Protein AF-A0AAJ7ELA3-F1 (afdb_monomer)

Nearest PDB structures (foldseek):
  8faz-assembly1_D  TM=7.808E-01  e=1.163E-23  Homo sapiens
  8ouz-assembly1_C  TM=7.941E-01  e=1.186E-22  Homo sapiens
  3ntu-assembly1_A  TM=7.005E-01  e=4.878E-18  Methanococcus voltae PS
  1pzn-assembly1_A  TM=6.510E-01  e=2.431E-18  Pyrococcus furiosus
  8ouz-assembly1_D  TM=7.602E-01  e=8.567E-13  Homo sapiens

Radius of gyration: 25.81 Å; Cα contacts (8 Å, |Δi|>4): 530; chains: 1; bounding box: 85×45×66 Å

Sequence (334 aa):
MEKLPNLDHVLITKSVQRTLTINNITTILEFLQQDAEKLSTLTKLNLSQVLDIKNDIFTNFSAPVVDGPSLFAMYKNKQRFISTEIDSLNNVLGGGIPVGYISEICGLAGCGKTQLCLQLAINCAKQTENTVLYIDTKGDFSAVRLQRMLNNLCFSHEEMARCLSKIKVVHIWTMEEIVDLFKKLKDKSLTIHNLVLIIIDSLPCLLMQHFGDDNKIGLNYLNVLVNHCRFVCKNFDVGIVCVNIQTRWVQQDLADYQEEDDHVRETYVEKQIRGSGKYWQHIPALVLQMEKIINTDDIETNKNSFPVKLSLIRTNKMNLGQQCVLNVGSVGVR

Organism: Papilio xuthus (NCBI:txid66420)

Mean predicted aligned error: 9.67 Å

Solvent-accessible surface area (backbone atoms only — not comparable to full-atom values): 18572 Å² total; per-residue (Å²): 131,66,51,43,91,76,54,94,42,95,84,62,41,75,68,43,52,50,52,34,45,76,70,73,37,52,33,50,65,50,55,68,72,47,56,57,68,59,49,15,67,70,58,73,43,54,59,67,57,45,50,49,52,49,49,56,47,48,72,75,70,49,82,76,93,66,58,69,70,61,49,49,53,54,49,63,73,68,64,47,56,46,53,44,87,34,69,65,59,18,59,60,53,71,53,21,52,50,39,39,34,44,29,34,43,31,25,47,86,89,44,44,65,68,50,49,51,53,38,40,45,50,51,41,18,66,41,94,67,35,17,27,40,38,37,29,38,75,76,74,80,50,72,68,48,53,50,46,24,42,52,70,69,70,51,50,73,66,57,44,52,56,29,51,71,25,52,44,75,45,82,41,82,45,57,66,54,52,36,48,53,39,45,30,47,62,74,57,76,45,81,65,78,53,47,39,39,37,37,35,48,31,55,41,65,38,46,58,80,39,62,89,52,89,80,48,57,44,59,51,50,49,52,54,36,52,54,33,49,52,48,40,12,58,77,57,58,18,19,34,41,36,32,40,42,37,42,81,41,79,43,80,47,81,65,81,90,64,99,82,61,102,65,86,69,83,46,73,49,78,44,80,40,63,59,68,43,76,76,49,72,73,63,46,49,31,31,38,39,36,43,59,61,83,57,86,74,56,79,80,48,92,62,71,50,47,49,23,40,38,34,32,80,40,51,88,59,91,66,63,70,39,69,42,76,34,41,42,34,77,52,38,62,83

Secondary structure (DSSP, 8-state):
--BGGG---TT--HHHHHHHHHTT--BHHHHHHS-HHHHHHHHT--HHHHHHHHHHHHHHHSPPP--HHHHHHHHHHH--EE--S-HHHHHHHTSSEETTSEEEEEESTTSSHHHHHHHHHHHHHTSSS-EEEEEESSS---HHHHHHHHHHTT--HHHHHHHHHTEEEEE--SHHHHHHHHHHHHTTSS--TTEEEEEEETHHHHHGGGTT-TT-HHHHHHHHHHHHHHHHHHHHT-EEEEEEEEEE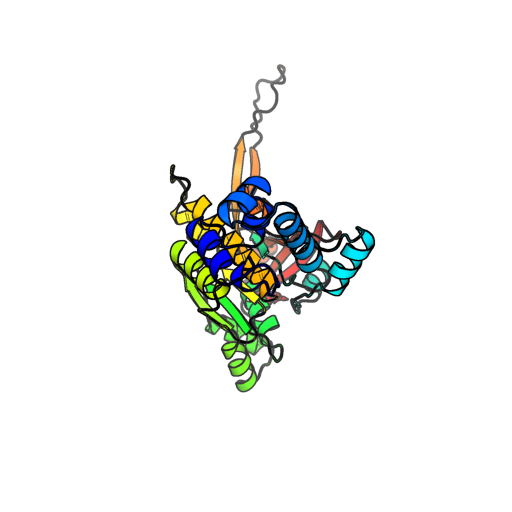EEEEE-----TT-S----EEEEEEEETTHHHHTTS-SEEEEEEE---GGGGSS--SEEEEEEEEEE-SSS-TT-EEEEEEETTEE-

pLDDT: mean 87.23, std 12.38, range [46.53, 98.75]

Structure (mmCIF, N/CA/C/O backbone):
data_AF-A0AAJ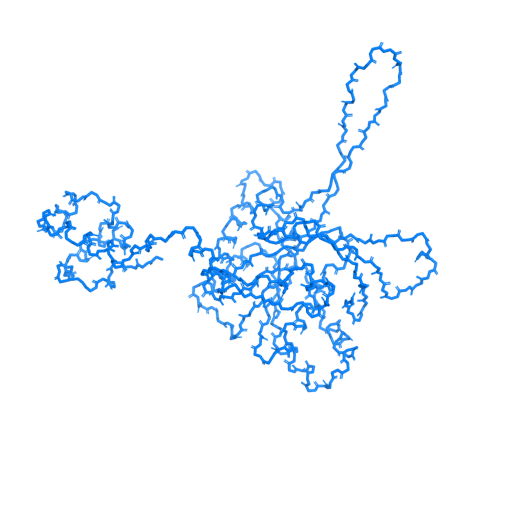7ELA3-F1
#
_entry.id   AF-A0AAJ7ELA3-F1
#
loop_
_atom_site.group_PDB
_atom_site.id
_atom_site.type_symbol
_atom_site.label_atom_id
_atom_site.label_alt_id
_atom_site.label_comp_id
_atom_site.label_asym_id
_atom_site.label_entity_id
_atom_site.label_seq_id
_atom_site.pdbx_PDB_ins_code
_atom_site.Cartn_x
_atom_site.Cartn_y
_atom_site.Cartn_z
_atom_site.occupancy
_atom_site.B_iso_or_equiv
_atom_site.auth_seq_id
_atom_site.auth_comp_id
_atom_site.auth_asym_id
_atom_site.auth_atom_id
_atom_site.pdbx_PDB_model_num
ATOM 1 N N . MET A 1 1 ? -16.114 4.142 16.081 1.00 56.97 1 MET A N 1
ATOM 2 C CA . MET A 1 1 ? -16.475 3.803 17.470 1.00 56.97 1 MET A CA 1
ATOM 3 C C . MET A 1 1 ? -17.937 3.425 17.467 1.00 56.97 1 MET A C 1
ATOM 5 O O . MET A 1 1 ? -18.688 4.040 16.714 1.00 56.97 1 MET A O 1
ATOM 9 N N . GLU A 1 2 ? -18.318 2.402 18.220 1.00 67.50 2 GLU A N 1
ATOM 10 C CA . GLU A 1 2 ? -19.723 2.015 18.325 1.00 67.50 2 GLU A CA 1
ATOM 11 C C . GLU A 1 2 ? -20.529 3.125 18.992 1.00 67.50 2 GLU A C 1
ATOM 13 O O . GLU A 1 2 ? -20.105 3.745 19.975 1.00 67.50 2 GLU A O 1
ATOM 18 N N . LYS A 1 3 ? -21.676 3.421 18.385 1.00 74.25 3 LYS A N 1
ATOM 19 C CA . LYS A 1 3 ? -22.592 4.426 18.899 1.00 74.25 3 LYS A CA 1
ATOM 20 C C . LYS A 1 3 ? -23.430 3.795 20.008 1.00 74.25 3 LYS A C 1
ATOM 22 O O . LYS A 1 3 ? -23.907 2.673 19.861 1.00 74.25 3 LYS A O 1
ATOM 27 N N . LEU A 1 4 ? -23.672 4.562 21.064 1.00 68.19 4 LEU A N 1
ATOM 28 C CA . LEU A 1 4 ? -24.525 4.183 22.189 1.00 68.19 4 LEU A CA 1
ATOM 29 C C . LEU A 1 4 ? -25.953 3.710 21.812 1.00 68.19 4 LEU A C 1
ATOM 31 O O . LEU A 1 4 ? -26.482 2.853 22.510 1.00 68.19 4 LEU A O 1
ATOM 35 N N . PRO A 1 5 ? -26.609 4.203 20.737 1.00 59.06 5 PRO A N 1
ATOM 36 C CA . PRO A 1 5 ? -27.957 3.770 20.366 1.00 59.06 5 PRO A CA 1
ATOM 37 C C . PRO A 1 5 ? -28.073 2.299 19.951 1.00 59.06 5 PRO A C 1
ATOM 39 O O . PRO A 1 5 ? -29.189 1.801 19.877 1.00 59.06 5 PRO A O 1
ATOM 42 N N . ASN A 1 6 ? -26.953 1.621 19.679 1.00 61.50 6 ASN A N 1
ATOM 43 C CA . ASN A 1 6 ? -26.934 0.198 19.330 1.00 61.50 6 ASN A CA 1
ATOM 44 C C . ASN A 1 6 ? -26.844 -0.720 20.564 1.00 61.50 6 ASN A C 1
ATOM 46 O O . ASN A 1 6 ? -26.704 -1.929 20.408 1.00 61.50 6 ASN A O 1
ATOM 50 N N . LEU A 1 7 ? -26.872 -0.160 21.778 1.00 67.00 7 LEU A N 1
ATOM 51 C CA . LEU A 1 7 ? -26.822 -0.924 23.020 1.00 67.00 7 LEU A CA 1
ATOM 52 C C . LEU A 1 7 ? -28.239 -1.379 23.403 1.00 67.00 7 LEU A C 1
ATOM 54 O O . LEU A 1 7 ? -29.026 -0.591 23.932 1.00 67.00 7 LEU A O 1
ATOM 58 N N . ASP A 1 8 ? -28.557 -2.646 23.141 1.00 66.19 8 ASP A N 1
ATOM 59 C CA . ASP A 1 8 ? -29.788 -3.291 23.609 1.00 66.19 8 ASP A CA 1
ATOM 60 C C . ASP A 1 8 ? -29.659 -3.619 25.102 1.00 66.19 8 ASP A C 1
ATOM 62 O O . ASP A 1 8 ? -29.322 -4.731 25.500 1.00 66.19 8 ASP A O 1
ATOM 66 N N . HIS A 1 9 ? -29.897 -2.617 25.948 1.00 73.44 9 HIS A N 1
ATOM 67 C CA . HIS A 1 9 ? -29.895 -2.768 27.401 1.00 73.44 9 HIS A CA 1
ATOM 68 C C . HIS A 1 9 ? -31.236 -2.318 27.978 1.00 73.44 9 HIS A C 1
ATOM 70 O O . HIS A 1 9 ? -31.703 -1.213 27.702 1.00 73.44 9 HIS A O 1
ATOM 76 N N . VAL A 1 10 ? -31.836 -3.152 28.833 1.00 76.69 10 VAL A N 1
ATOM 77 C CA . VAL A 1 10 ? -33.205 -2.988 29.367 1.00 76.69 10 VAL A CA 1
ATOM 78 C C . VAL A 1 10 ? -33.431 -1.611 30.009 1.00 76.69 10 VAL A C 1
ATOM 80 O O . VAL A 1 10 ? -34.508 -1.029 29.897 1.00 76.69 10 VAL A O 1
ATOM 83 N N . LEU A 1 11 ? -32.397 -1.064 30.653 1.00 79.62 11 LEU A N 1
ATOM 84 C CA . LEU A 1 11 ? -32.443 0.235 31.337 1.00 79.62 11 LEU A CA 1
ATOM 85 C C . LEU A 1 11 ? -32.164 1.450 30.424 1.00 79.62 11 LEU A C 1
ATOM 87 O O . LEU A 1 11 ? -32.501 2.577 30.791 1.00 79.62 11 LEU A O 1
ATOM 91 N N . ILE A 1 12 ? -31.589 1.255 29.230 1.00 81.06 12 ILE A N 1
ATOM 92 C CA . ILE A 1 12 ? -31.324 2.336 28.265 1.00 81.06 12 ILE A CA 1
ATOM 93 C C . ILE A 1 12 ? -32.558 2.506 27.373 1.00 81.06 12 ILE A C 1
ATOM 95 O O . ILE A 1 12 ? -32.637 2.051 26.235 1.00 81.06 12 ILE A O 1
ATOM 99 N N . THR A 1 13 ? -33.567 3.184 27.909 1.00 84.62 13 THR A N 1
ATOM 100 C CA . THR A 1 13 ? -34.782 3.510 27.152 1.00 84.62 13 THR A CA 1
ATOM 101 C C . THR A 1 13 ? -34.533 4.633 26.134 1.00 84.62 13 THR A C 1
ATOM 103 O O . THR A 1 13 ? -33.587 5.417 26.247 1.00 84.62 13 THR A O 1
ATOM 106 N N . LYS A 1 14 ? -35.427 4.783 25.143 1.00 83.94 14 LYS A N 1
ATOM 107 C CA . LYS A 1 14 ? -35.337 5.856 24.128 1.00 83.94 14 LYS A CA 1
ATOM 108 C C . LYS A 1 14 ? -35.293 7.269 24.731 1.00 83.94 14 LYS A C 1
ATOM 110 O O . LYS A 1 14 ? -34.733 8.173 24.115 1.00 83.94 14 LYS A O 1
ATOM 115 N N . SER A 1 15 ? -35.882 7.486 25.911 1.00 84.12 15 SER A N 1
ATOM 116 C CA . SER A 1 15 ? -35.801 8.770 26.621 1.00 84.12 15 SER A CA 1
ATOM 117 C C . SER A 1 15 ? -34.396 9.018 27.170 1.00 84.12 15 SER A C 1
ATOM 119 O O . SER A 1 15 ? -33.842 10.089 26.939 1.00 84.12 15 SER A O 1
ATOM 121 N N . VAL A 1 16 ? -33.786 8.012 27.802 1.00 85.75 16 VAL A N 1
ATOM 122 C CA . VAL A 1 16 ? -32.405 8.065 28.307 1.00 85.75 16 VAL A CA 1
ATOM 123 C C . VAL A 1 16 ? -31.418 8.314 27.166 1.00 85.75 16 VAL A C 1
ATOM 125 O O . VAL A 1 16 ? -30.575 9.203 27.272 1.00 85.75 16 VAL A O 1
ATOM 128 N N . GLN A 1 17 ? -31.569 7.619 26.033 1.00 86.31 17 GLN A N 1
ATOM 129 C CA . GLN A 1 17 ? -30.722 7.835 24.850 1.00 86.31 17 GLN A CA 1
ATOM 130 C C . GLN A 1 17 ? -30.799 9.274 24.324 1.00 86.31 17 GLN A C 1
ATOM 132 O O . GLN A 1 17 ? -29.772 9.866 23.986 1.00 86.31 17 GLN A O 1
ATOM 137 N N . ARG A 1 18 ? -32.000 9.869 24.275 1.00 85.50 18 ARG A N 1
ATOM 138 C CA . ARG A 1 18 ? -32.174 11.273 23.869 1.00 85.50 18 ARG A CA 1
ATOM 139 C C . ARG A 1 18 ? -31.479 12.225 24.835 1.00 85.50 18 ARG A C 1
ATOM 141 O O . ARG A 1 18 ? -30.765 13.113 24.380 1.00 85.50 18 ARG A O 1
ATOM 148 N N . THR A 1 19 ? -31.638 12.017 26.141 1.00 87.69 19 THR A N 1
ATOM 149 C CA . THR A 1 19 ? -30.982 12.846 27.160 1.00 87.69 19 THR A CA 1
ATOM 150 C C . THR A 1 19 ? -29.462 12.775 27.052 1.00 87.69 19 THR A C 1
ATOM 152 O O . THR A 1 19 ? -28.799 13.809 27.091 1.00 87.69 19 THR A O 1
ATOM 155 N N . LEU A 1 20 ? -28.902 11.581 26.853 1.00 87.69 20 LEU A N 1
ATOM 156 C CA . LEU A 1 20 ? -27.463 11.394 26.649 1.00 87.69 20 LEU A CA 1
ATOM 157 C C . LEU A 1 20 ? -26.980 12.085 25.366 1.00 87.69 20 LEU A C 1
ATOM 159 O O . LEU A 1 20 ? -25.990 12.810 25.402 1.00 87.69 20 LEU A O 1
ATOM 163 N N . THR A 1 21 ? -27.735 11.965 24.271 1.00 87.56 21 THR A N 1
ATOM 164 C CA . THR A 1 21 ? -27.407 12.613 22.989 1.00 87.56 21 THR A CA 1
ATOM 165 C C . THR A 1 21 ? -27.391 14.140 23.104 1.00 87.56 21 THR A C 1
ATOM 167 O O . THR A 1 21 ? -26.466 14.775 22.608 1.00 87.56 21 THR A O 1
ATOM 170 N N . ILE A 1 22 ? -28.368 14.736 23.801 1.00 89.12 22 ILE A N 1
ATOM 171 C CA . ILE A 1 22 ? -28.423 16.190 24.057 1.00 89.12 22 ILE A CA 1
ATOM 172 C C . ILE A 1 22 ? -27.201 16.664 24.857 1.00 89.12 22 ILE A C 1
ATOM 174 O O . ILE A 1 22 ? -26.728 17.779 24.664 1.00 89.12 22 ILE A O 1
ATOM 178 N N . ASN A 1 23 ? -26.665 15.807 25.726 1.00 87.12 23 ASN A N 1
ATOM 179 C CA . ASN A 1 23 ? -25.480 16.091 26.534 1.00 87.12 23 ASN A CA 1
ATOM 180 C C . ASN A 1 23 ? -24.165 15.663 25.854 1.00 87.12 23 ASN A C 1
ATOM 182 O O . ASN A 1 23 ? -23.144 15.549 26.529 1.00 87.12 23 ASN A O 1
ATOM 186 N N . ASN A 1 24 ? -24.173 15.436 24.534 1.00 86.44 24 ASN A N 1
ATOM 187 C CA . ASN A 1 24 ? -23.013 15.010 23.740 1.00 86.44 24 ASN A CA 1
ATOM 188 C C . ASN A 1 24 ? -22.386 13.677 24.196 1.00 86.44 24 ASN A C 1
ATOM 190 O O . ASN A 1 24 ? -21.190 13.464 24.022 1.00 86.44 24 ASN A O 1
ATOM 194 N N . ILE A 1 25 ? -23.185 12.772 24.766 1.00 87.50 25 ILE A N 1
ATOM 195 C CA . ILE A 1 25 ? -22.781 11.402 25.099 1.00 87.50 25 ILE A CA 1
ATOM 196 C C . ILE A 1 25 ? -23.408 10.483 24.051 1.00 87.50 25 ILE A C 1
ATOM 198 O O . ILE A 1 25 ? -24.557 10.053 24.165 1.00 87.50 25 ILE A O 1
ATOM 202 N N . THR A 1 26 ? -22.662 10.233 22.982 1.00 84.94 26 THR A N 1
ATOM 203 C CA . THR A 1 26 ? -23.129 9.540 21.772 1.00 84.94 26 THR A CA 1
ATOM 204 C C . THR A 1 26 ? -22.414 8.218 21.522 1.00 84.94 26 THR A C 1
ATOM 206 O O . THR A 1 26 ? -22.942 7.352 20.814 1.00 84.94 26 THR A O 1
ATOM 209 N N . THR A 1 27 ? -21.233 8.031 22.109 1.00 86.75 27 THR A N 1
ATOM 210 C CA . THR A 1 27 ? -20.439 6.805 21.984 1.00 86.75 27 THR A CA 1
ATOM 211 C C . THR A 1 27 ? -20.374 6.029 23.294 1.00 86.75 27 THR A C 1
ATOM 213 O O . THR A 1 27 ? -20.512 6.586 24.383 1.00 86.75 27 THR A O 1
ATOM 216 N N . ILE A 1 28 ? -20.122 4.723 23.179 1.00 86.25 28 ILE A N 1
ATOM 217 C CA . ILE A 1 28 ? -19.889 3.844 24.333 1.00 86.25 28 ILE A CA 1
ATOM 218 C C . ILE A 1 28 ? -18.738 4.374 25.200 1.00 86.25 28 ILE A C 1
ATOM 220 O O . ILE A 1 28 ? -18.846 4.424 26.422 1.00 86.25 28 ILE A O 1
ATOM 224 N N . LEU A 1 29 ? -17.659 4.836 24.563 1.00 84.31 29 LEU A N 1
ATOM 225 C CA . LEU A 1 29 ? -16.492 5.373 25.256 1.00 84.31 29 LEU A CA 1
ATOM 226 C C . LEU A 1 29 ? -16.830 6.635 26.063 1.00 84.31 29 LEU A C 1
ATOM 228 O O . LEU A 1 29 ? -16.439 6.728 27.222 1.00 84.31 29 LEU A O 1
ATOM 232 N N . GLU A 1 30 ? -17.578 7.574 25.480 1.00 87.50 30 GLU A N 1
ATOM 233 C CA . GLU A 1 30 ? -18.018 8.794 26.174 1.00 87.50 30 GLU A CA 1
ATOM 234 C C . GLU A 1 30 ? -18.872 8.465 27.402 1.00 87.50 30 GLU A C 1
ATOM 236 O O . GLU A 1 30 ? -18.691 9.066 28.459 1.00 87.50 30 GLU A O 1
ATOM 241 N N . PHE A 1 31 ? -19.772 7.483 27.292 1.00 89.06 31 PHE A N 1
ATOM 242 C CA . PHE A 1 31 ? -20.586 7.038 28.423 1.00 89.06 31 PHE A CA 1
ATOM 243 C C . PHE A 1 31 ? -19.732 6.410 29.531 1.00 89.06 31 PHE A C 1
ATOM 245 O O . PHE A 1 31 ? -19.926 6.707 30.708 1.00 89.06 31 PHE A O 1
ATOM 252 N N . LEU A 1 32 ? -18.753 5.575 29.173 1.00 88.12 32 LEU A N 1
ATOM 253 C CA . LEU A 1 32 ? -17.843 4.965 30.145 1.00 88.12 32 LEU A CA 1
ATOM 254 C C . LEU A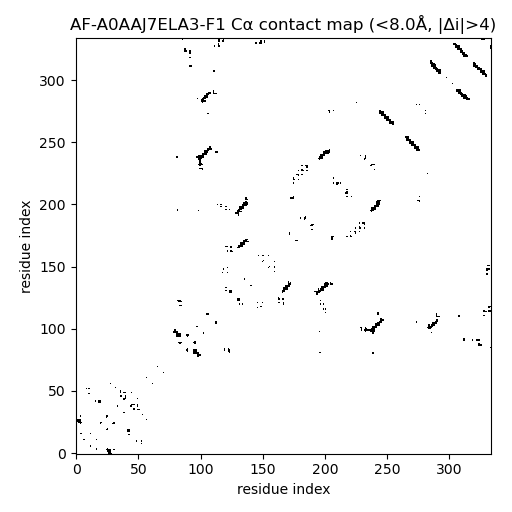 1 32 ? -16.969 6.003 30.863 1.00 88.12 32 LEU A C 1
ATOM 256 O O . LEU A 1 32 ? -16.753 5.869 32.070 1.00 88.12 32 LEU A O 1
ATOM 260 N N . GLN A 1 33 ? -16.511 7.035 30.146 1.00 89.12 33 GLN A N 1
ATOM 261 C CA . GLN A 1 33 ? -15.641 8.096 30.666 1.00 89.12 33 GLN A CA 1
ATOM 262 C C . GLN A 1 33 ? -16.347 9.102 31.586 1.00 89.12 33 GLN A C 1
ATOM 264 O O . GLN A 1 33 ? -15.678 9.726 32.403 1.00 89.12 33 GLN A O 1
ATOM 269 N N . GLN A 1 34 ? -17.665 9.292 31.468 1.00 93.00 34 GLN A N 1
ATOM 270 C CA . GLN A 1 34 ? -18.401 10.212 32.346 1.00 93.00 34 GLN A CA 1
ATOM 271 C C . GLN A 1 34 ? -18.555 9.661 33.765 1.00 93.00 34 GLN A C 1
ATOM 273 O O . GLN A 1 34 ? -18.724 8.458 33.959 1.00 93.00 34 GLN A O 1
ATOM 278 N N . ASP A 1 35 ? -18.591 10.541 34.762 1.00 92.31 35 ASP A N 1
ATOM 279 C CA . ASP A 1 35 ? -18.806 10.147 36.156 1.00 92.31 35 ASP A CA 1
ATOM 280 C C . ASP A 1 35 ? -20.184 9.510 36.372 1.00 92.31 35 ASP A C 1
ATOM 282 O O . ASP A 1 35 ? -21.201 9.969 35.840 1.00 92.31 35 ASP A O 1
ATOM 286 N N . ALA A 1 36 ? -20.233 8.451 37.186 1.00 92.69 36 ALA A N 1
ATOM 287 C CA . ALA A 1 36 ? -21.466 7.704 37.440 1.00 92.69 36 ALA A CA 1
ATOM 288 C C . ALA A 1 36 ? -22.541 8.566 38.132 1.00 92.69 36 ALA A C 1
ATOM 290 O O . ALA A 1 36 ? -23.718 8.472 37.787 1.00 92.69 36 ALA A O 1
ATOM 291 N N . GLU A 1 37 ? -22.143 9.463 39.038 1.00 92.38 37 GLU A N 1
ATOM 292 C CA . GLU A 1 37 ? -23.054 10.404 39.707 1.00 92.38 37 GLU A CA 1
ATOM 293 C C . GLU A 1 37 ? -23.664 11.410 38.724 1.00 92.38 37 GLU A C 1
ATOM 295 O O . GLU A 1 37 ? -24.867 11.689 38.744 1.00 92.38 37 GLU A O 1
ATOM 300 N N . LYS A 1 38 ? -22.849 11.912 37.792 1.00 91.56 38 LYS A N 1
ATOM 301 C CA . LYS A 1 38 ? -23.302 12.835 36.750 1.00 91.56 38 LYS A CA 1
ATOM 302 C C . LYS A 1 38 ? -24.268 12.150 35.787 1.00 91.56 38 LYS A C 1
ATOM 304 O O . LYS A 1 38 ? -25.301 12.720 35.444 1.00 91.56 38 LYS A O 1
ATOM 309 N N . LEU A 1 39 ? -23.978 10.910 35.396 1.00 91.00 39 LEU A N 1
ATOM 310 C CA . LEU A 1 39 ? -24.880 10.096 34.581 1.00 91.00 39 LEU A CA 1
ATOM 311 C C . LEU A 1 39 ? -26.193 9.800 35.309 1.00 91.00 39 LEU A C 1
ATOM 313 O O . LEU A 1 39 ? -27.253 9.908 34.694 1.00 91.00 39 LEU A O 1
ATOM 317 N N . SER A 1 40 ? -26.145 9.489 36.605 1.00 92.75 40 SER A N 1
ATOM 318 C CA . SER A 1 40 ? -27.335 9.282 37.439 1.00 92.75 40 SER A CA 1
ATOM 319 C C . SER A 1 40 ? -28.213 10.537 37.463 1.00 92.75 40 SER A C 1
ATOM 321 O O . SER A 1 40 ? -29.405 10.466 37.164 1.00 92.75 40 SER A O 1
ATOM 323 N N . THR A 1 41 ? -27.603 11.706 37.671 1.00 91.88 41 THR A N 1
ATOM 324 C CA . THR A 1 41 ? -28.302 13.000 37.684 1.00 91.88 41 THR A CA 1
ATOM 325 C C . THR A 1 41 ? -28.938 13.329 36.329 1.00 91.88 41 THR A C 1
ATOM 327 O O . THR A 1 41 ? -30.097 13.738 36.266 1.00 91.88 41 THR A O 1
ATOM 330 N N . LEU A 1 42 ? -28.208 13.117 35.228 1.00 91.00 42 LEU A N 1
ATOM 331 C CA . LEU A 1 42 ? -28.688 13.411 33.873 1.00 91.00 42 LEU A CA 1
ATOM 332 C C . LEU A 1 42 ? -29.813 12.468 33.439 1.00 91.00 42 LEU A C 1
ATOM 334 O O . LEU A 1 42 ? -30.827 12.904 32.898 1.00 91.00 42 LEU A O 1
ATOM 338 N N . THR A 1 43 ? -29.630 11.167 33.647 1.00 88.75 43 THR A N 1
ATOM 339 C CA . THR A 1 43 ? -30.547 10.133 33.142 1.00 88.75 43 THR A CA 1
ATOM 340 C C . THR A 1 43 ? -31.717 9.852 34.080 1.00 88.75 43 THR A C 1
ATOM 342 O O . THR A 1 43 ? -32.660 9.174 33.674 1.00 88.75 43 THR A O 1
ATOM 345 N N . LYS A 1 44 ? -31.678 10.392 35.308 1.00 90.12 44 LYS A N 1
ATOM 346 C CA . LYS A 1 44 ? -32.605 10.089 36.413 1.00 90.12 44 LYS A CA 1
ATOM 347 C C . LYS A 1 44 ? -32.632 8.605 36.798 1.00 90.12 44 LYS A C 1
ATOM 349 O O . LYS A 1 44 ? -33.598 8.143 37.398 1.00 90.12 44 LYS A O 1
ATOM 354 N N . LEU A 1 45 ? -31.590 7.862 36.436 1.00 90.00 45 LEU A N 1
ATOM 355 C CA . LEU A 1 45 ? -31.385 6.483 36.860 1.00 90.00 45 LEU A CA 1
ATOM 356 C C . LEU A 1 45 ? -30.693 6.467 38.221 1.00 90.00 45 LEU A C 1
ATOM 358 O O . LEU A 1 45 ? -29.873 7.339 38.517 1.00 90.00 45 LEU A O 1
ATOM 362 N N . ASN A 1 46 ? -30.976 5.452 39.031 1.00 92.19 46 ASN A N 1
ATOM 363 C CA . ASN A 1 46 ? -30.278 5.257 40.298 1.00 92.19 46 ASN A CA 1
ATOM 364 C C . ASN A 1 46 ? -28.799 4.934 40.051 1.00 92.19 46 ASN A C 1
ATOM 366 O O . ASN A 1 46 ? -28.457 4.304 39.051 1.00 92.19 46 ASN A O 1
ATOM 370 N N . LEU A 1 47 ? -27.921 5.291 40.992 1.00 92.56 47 LEU A N 1
ATOM 371 C CA . LEU A 1 47 ? -26.483 5.035 40.855 1.00 92.56 47 LEU A CA 1
ATOM 372 C C . LEU A 1 47 ? -26.178 3.549 40.592 1.00 92.56 47 LEU A C 1
ATOM 374 O O . LEU A 1 47 ? -25.382 3.247 39.710 1.00 92.56 47 LEU A O 1
ATOM 378 N N . SER A 1 48 ? -26.870 2.630 41.278 1.00 91.62 48 SER A N 1
ATOM 379 C CA . SER A 1 48 ? -26.754 1.182 41.029 1.00 91.62 48 SER A CA 1
ATOM 380 C C . SER A 1 48 ? -27.060 0.827 39.574 1.00 91.62 48 SER A C 1
ATOM 382 O O . SER A 1 48 ? -26.270 0.152 38.936 1.00 91.62 48 SER A O 1
ATOM 384 N N . GLN A 1 49 ? -28.145 1.368 39.014 1.00 91.38 49 GLN A N 1
ATOM 385 C CA . GLN A 1 49 ? -28.546 1.107 37.629 1.00 91.38 49 GLN A CA 1
ATOM 386 C C . GLN A 1 49 ? -27.514 1.631 36.627 1.00 91.38 49 GLN A C 1
ATOM 388 O O . GLN A 1 49 ? -27.265 1.002 35.605 1.00 91.38 49 GLN A O 1
ATOM 393 N N . VAL A 1 50 ? -26.904 2.785 36.912 1.00 90.88 50 VAL A N 1
ATOM 394 C CA . VAL A 1 50 ? -25.830 3.339 36.079 1.00 90.88 50 VAL A CA 1
ATOM 395 C C . VAL A 1 50 ? -24.583 2.457 36.134 1.00 90.88 50 VAL A C 1
ATOM 397 O O . VAL A 1 50 ? -23.951 2.243 35.100 1.00 90.88 50 VAL A O 1
ATOM 400 N N . LEU A 1 51 ? -24.226 1.941 37.312 1.00 91.69 51 LEU A N 1
ATOM 401 C CA . LEU A 1 51 ? -23.102 1.016 37.472 1.00 91.69 51 LEU A CA 1
ATOM 402 C C . LEU A 1 51 ? -23.365 -0.323 36.779 1.00 91.69 51 LEU A C 1
ATOM 404 O O . LEU A 1 51 ? -22.465 -0.826 36.114 1.00 91.69 51 LEU A O 1
ATOM 408 N N . ASP A 1 52 ? -24.588 -0.844 36.858 1.00 90.06 52 ASP A N 1
ATOM 409 C CA . ASP A 1 52 ? -24.999 -2.065 36.160 1.00 90.06 52 ASP A CA 1
ATOM 410 C C . ASP A 1 52 ? -24.863 -1.887 34.644 1.00 90.06 52 ASP A C 1
ATOM 412 O O . ASP A 1 52 ? -24.186 -2.676 33.993 1.00 90.06 52 ASP A O 1
ATOM 416 N N . ILE A 1 53 ? -25.374 -0.774 34.096 1.00 88.69 53 ILE A N 1
ATOM 417 C CA . ILE A 1 53 ? -25.196 -0.433 32.676 1.00 88.69 53 ILE A CA 1
ATOM 418 C C . ILE A 1 53 ? -23.709 -0.354 32.318 1.00 88.69 53 ILE A C 1
ATOM 420 O O . ILE A 1 53 ? -23.293 -0.870 31.284 1.00 88.69 53 ILE A O 1
ATOM 424 N N . LYS A 1 54 ? -22.885 0.308 33.141 1.00 90.00 54 LYS A N 1
ATOM 425 C CA . LYS A 1 54 ? -21.443 0.400 32.879 1.00 90.00 54 LYS A CA 1
ATOM 426 C C . LYS A 1 54 ? -20.779 -0.974 32.886 1.00 90.00 54 LYS A C 1
ATOM 428 O O . LYS A 1 54 ? -19.969 -1.233 32.002 1.00 90.00 54 LYS A O 1
ATOM 433 N N . ASN A 1 55 ? -21.115 -1.837 33.840 1.00 88.25 55 ASN A N 1
ATOM 434 C CA . ASN A 1 55 ? -20.581 -3.193 33.926 1.00 88.25 55 ASN A CA 1
ATOM 435 C C . ASN A 1 55 ? -20.992 -4.030 32.714 1.00 88.25 55 ASN A C 1
ATOM 437 O O . ASN A 1 55 ? -20.129 -4.659 32.111 1.00 88.25 55 ASN A O 1
ATOM 441 N N . ASP A 1 56 ? -22.255 -3.962 32.299 1.00 87.00 56 ASP A N 1
ATOM 442 C CA . ASP A 1 56 ? -22.745 -4.638 31.096 1.00 87.00 56 ASP A CA 1
ATOM 443 C C . ASP A 1 56 ? -22.064 -4.120 29.827 1.00 87.00 56 ASP A C 1
ATOM 445 O O . ASP A 1 56 ? -21.759 -4.877 28.904 1.00 87.00 56 ASP A O 1
ATOM 449 N N . ILE A 1 57 ? -21.770 -2.822 29.770 1.00 86.56 57 ILE A N 1
ATOM 450 C CA . ILE A 1 57 ? -20.971 -2.267 28.683 1.00 86.56 57 ILE A CA 1
ATOM 451 C C . ILE A 1 57 ? -19.541 -2.824 28.734 1.00 86.56 57 ILE A C 1
ATOM 453 O O . ILE A 1 57 ? -19.003 -3.232 27.705 1.00 86.56 57 ILE A O 1
ATOM 457 N N . PHE A 1 58 ? -18.910 -2.858 29.910 1.00 84.56 58 PHE A N 1
ATOM 458 C CA . PHE A 1 58 ? -17.558 -3.392 30.054 1.00 84.56 58 PHE A CA 1
ATOM 459 C C . PHE A 1 58 ? -17.494 -4.874 29.671 1.00 84.56 58 PHE A C 1
ATOM 461 O O . PHE A 1 58 ? -16.566 -5.261 28.967 1.00 84.56 58 PHE A O 1
ATOM 468 N N . THR A 1 59 ? -18.454 -5.703 30.068 1.00 82.88 59 THR A N 1
ATOM 469 C CA . THR A 1 59 ? -18.441 -7.138 29.747 1.00 82.88 59 THR A CA 1
ATOM 470 C C . THR A 1 59 ? -18.639 -7.403 28.256 1.00 82.88 59 THR A C 1
ATOM 472 O O . THR A 1 59 ? -17.957 -8.264 27.704 1.00 82.88 59 THR A O 1
ATOM 475 N N . ASN A 1 60 ? -19.513 -6.644 27.589 1.00 82.94 60 ASN A N 1
ATOM 476 C CA . ASN A 1 60 ? -19.849 -6.874 26.182 1.00 82.94 60 ASN A CA 1
ATOM 477 C C . ASN A 1 60 ? -18.902 -6.184 25.189 1.00 82.94 60 ASN A C 1
ATOM 479 O O . ASN A 1 60 ? -18.702 -6.689 24.085 1.00 82.94 60 ASN A O 1
ATOM 483 N N . PHE A 1 61 ? -18.324 -5.036 25.557 1.00 80.75 61 PHE A N 1
ATOM 484 C CA . PHE A 1 61 ? -17.576 -4.179 24.627 1.00 80.75 61 PHE A CA 1
ATOM 485 C C . PHE A 1 61 ? -16.098 -3.988 24.987 1.00 80.75 61 PHE A C 1
ATOM 487 O O . PHE A 1 61 ? -15.359 -3.369 24.215 1.00 80.75 61 PHE A O 1
ATOM 494 N N . SER A 1 62 ? -15.625 -4.507 26.126 1.00 77.56 62 SER A N 1
ATOM 495 C CA . SER A 1 62 ? -14.187 -4.470 26.425 1.00 77.56 62 SER A CA 1
ATOM 496 C C . SER A 1 62 ? -13.422 -5.493 25.606 1.00 77.56 62 SER A C 1
ATOM 498 O O . SER A 1 62 ? -13.888 -6.602 25.347 1.00 77.56 62 SER A O 1
ATOM 500 N N . ALA A 1 63 ? -12.185 -5.143 25.251 1.00 76.94 63 ALA A N 1
ATOM 501 C CA . ALA A 1 63 ? -11.254 -6.132 24.738 1.00 76.94 63 ALA A CA 1
ATOM 502 C C . ALA A 1 63 ? -10.999 -7.194 25.826 1.00 76.94 63 ALA A C 1
ATOM 504 O O . ALA A 1 63 ? -10.722 -6.818 26.970 1.00 76.94 63 ALA A O 1
ATOM 505 N N . PRO A 1 64 ? -11.067 -8.497 25.499 1.00 80.12 64 PRO A N 1
ATOM 506 C CA . PRO A 1 64 ? -10.727 -9.534 26.460 1.00 80.12 64 PRO A CA 1
ATOM 507 C C . PRO A 1 64 ? -9.269 -9.369 26.893 1.00 80.12 64 PRO A C 1
ATOM 509 O O . PRO A 1 64 ? -8.402 -9.024 26.084 1.00 80.12 64 PRO A O 1
ATOM 512 N N . VAL A 1 65 ? -8.990 -9.632 28.169 1.00 82.88 65 VAL A N 1
ATOM 513 C CA . VAL A 1 65 ? -7.609 -9.739 28.644 1.00 82.88 65 VAL A CA 1
ATOM 514 C C . VAL A 1 65 ? -7.030 -11.020 28.053 1.00 82.88 65 VAL A C 1
ATOM 516 O O . VAL A 1 65 ? -7.519 -12.112 28.326 1.00 82.88 65 VAL A O 1
ATOM 519 N N . VAL A 1 66 ? -6.009 -10.875 27.213 1.00 87.88 66 VAL A N 1
ATOM 520 C CA . VAL A 1 66 ? -5.310 -11.989 26.565 1.00 87.88 66 VAL A CA 1
ATOM 521 C C . VAL A 1 66 ? -3.838 -11.893 26.937 1.00 87.88 66 VAL A C 1
ATOM 523 O O . VAL A 1 66 ? -3.251 -10.810 26.897 1.00 87.88 66 VAL A O 1
ATOM 526 N N . ASP A 1 67 ? -3.238 -13.018 27.307 1.00 92.94 67 ASP A N 1
ATOM 527 C CA . ASP A 1 67 ? -1.809 -13.102 27.573 1.00 92.94 67 ASP A CA 1
ATOM 528 C C . ASP A 1 67 ? -0.990 -12.872 26.291 1.00 92.94 67 ASP A C 1
ATOM 530 O O . ASP A 1 67 ? -1.427 -13.145 25.170 1.00 92.94 67 ASP A O 1
ATOM 534 N N . GLY A 1 68 ? 0.229 -12.353 26.455 1.00 92.00 68 GLY A N 1
ATOM 535 C CA . GLY A 1 68 ? 1.109 -12.010 25.334 1.00 92.00 68 GLY A CA 1
ATOM 536 C C . GLY A 1 68 ? 1.330 -13.158 24.334 1.00 92.00 68 GLY A C 1
ATOM 537 O O . GLY A 1 68 ? 1.171 -12.929 23.133 1.00 92.00 68 GLY A O 1
ATOM 538 N N . PRO A 1 69 ? 1.658 -14.387 24.784 1.00 92.81 69 PRO A N 1
ATOM 539 C CA . PRO A 1 69 ? 1.832 -15.541 23.902 1.00 92.81 69 PRO A CA 1
ATOM 540 C C . PRO A 1 69 ? 0.584 -15.893 23.087 1.00 92.81 69 PRO A C 1
ATOM 542 O O . PRO A 1 69 ? 0.687 -16.046 21.866 1.00 92.81 69 PRO A O 1
ATOM 545 N N . SER A 1 70 ? -0.594 -15.969 23.714 1.00 91.19 70 SER A N 1
ATOM 546 C CA . SER A 1 70 ? -1.841 -16.245 22.987 1.00 91.19 70 SER A CA 1
ATOM 547 C C . SER A 1 70 ? -2.167 -15.143 21.986 1.00 91.19 70 SER A C 1
ATOM 549 O O . SER A 1 70 ? -2.515 -15.434 20.840 1.00 91.19 70 SER A O 1
ATOM 551 N N . LEU A 1 71 ? -1.990 -13.876 22.374 1.00 88.88 71 LEU A N 1
ATOM 552 C CA . LEU A 1 71 ? -2.196 -12.742 21.478 1.00 88.88 71 LEU A CA 1
ATOM 553 C C . LEU A 1 71 ? -1.253 -12.820 20.269 1.00 88.88 71 LEU A C 1
ATOM 555 O O . LEU A 1 71 ? -1.689 -12.657 19.129 1.00 88.88 71 LEU A O 1
ATOM 559 N N . PHE A 1 72 ? 0.025 -13.130 20.492 1.00 88.19 72 PHE A N 1
ATOM 560 C CA . PHE A 1 72 ? 1.007 -13.314 19.426 1.00 88.19 72 PHE A CA 1
ATOM 561 C C . PHE A 1 72 ? 0.636 -14.467 18.487 1.00 88.19 72 PHE A C 1
ATOM 563 O O . PHE A 1 72 ? 0.684 -14.294 17.268 1.00 88.19 72 PHE A O 1
ATOM 570 N N . ALA A 1 73 ? 0.214 -15.616 19.021 1.00 89.00 73 ALA A N 1
ATOM 571 C CA . ALA A 1 73 ? -0.240 -16.751 18.217 1.00 89.00 73 ALA A CA 1
ATOM 572 C C . ALA A 1 73 ? -1.470 -16.391 17.365 1.00 89.00 73 ALA A C 1
ATOM 574 O O . ALA A 1 73 ? -1.506 -16.692 16.170 1.00 89.00 73 ALA A O 1
ATOM 575 N N . MET A 1 74 ? -2.440 -15.671 17.942 1.00 86.19 74 MET A N 1
ATOM 576 C CA . MET A 1 74 ? -3.606 -15.164 17.212 1.00 86.19 74 MET A CA 1
ATOM 577 C C . MET A 1 74 ? -3.201 -14.231 16.065 1.00 86.19 74 MET A C 1
ATOM 579 O O . MET A 1 74 ? -3.707 -14.379 14.952 1.00 86.19 74 MET A O 1
ATOM 583 N N . TYR A 1 75 ? -2.279 -13.292 16.304 1.00 83.56 75 TYR A N 1
ATOM 584 C CA . TYR A 1 75 ? -1.790 -12.387 15.260 1.00 83.56 75 TYR A CA 1
ATOM 585 C C . TYR A 1 75 ? -1.001 -13.119 14.177 1.00 83.56 75 TYR A C 1
ATOM 587 O O . TYR A 1 75 ? -1.217 -12.854 12.997 1.00 83.56 75 TYR A O 1
ATOM 595 N N . LYS A 1 76 ? -0.128 -14.058 14.555 1.00 83.38 76 LYS A N 1
ATOM 596 C CA . LYS A 1 76 ? 0.670 -14.848 13.611 1.00 83.38 76 LYS A CA 1
ATOM 597 C C . LYS A 1 76 ? -0.222 -15.646 12.657 1.00 83.38 76 LYS A C 1
ATOM 599 O O . LYS A 1 76 ? 0.047 -15.665 11.463 1.00 83.38 76 LYS A O 1
ATOM 604 N N . ASN A 1 77 ? -1.308 -16.229 13.165 1.00 82.88 77 ASN A N 1
ATOM 605 C CA . ASN A 1 77 ? -2.256 -17.004 12.359 1.00 82.88 77 ASN A CA 1
ATOM 606 C C . ASN A 1 77 ? -3.158 -16.132 11.472 1.00 82.88 77 ASN A C 1
ATOM 608 O O . ASN A 1 77 ? -3.590 -16.578 10.413 1.00 82.88 77 ASN A O 1
ATOM 612 N N . LYS A 1 78 ? -3.451 -14.892 11.886 1.00 84.56 78 LYS A N 1
ATOM 613 C CA . LYS A 1 78 ? -4.254 -13.937 11.099 1.00 84.56 78 LYS A CA 1
ATOM 614 C C . LYS A 1 78 ? -3.437 -13.136 10.086 1.00 84.56 78 LYS A C 1
ATOM 616 O O . LYS A 1 78 ? -4.017 -12.431 9.263 1.00 84.56 78 LYS A O 1
ATOM 621 N N . GLN A 1 79 ? -2.110 -13.193 10.153 1.00 84.38 79 GLN A N 1
ATOM 622 C CA . GLN A 1 79 ? -1.263 -12.378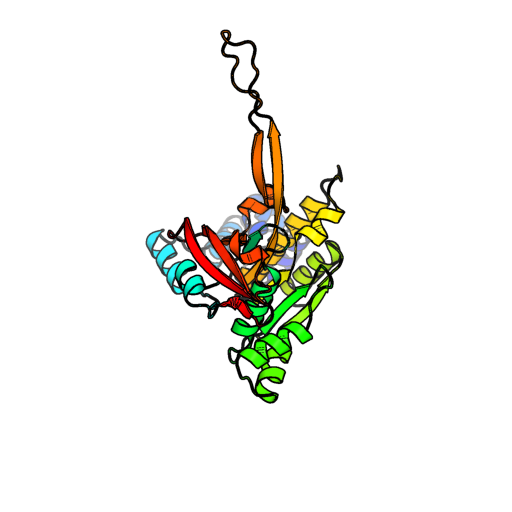 9.299 1.00 84.38 79 GLN A CA 1
ATOM 623 C C . GLN A 1 79 ? -1.357 -12.845 7.846 1.00 84.38 79 GLN A C 1
ATOM 625 O O . GLN A 1 79 ? -1.055 -13.990 7.518 1.00 84.38 79 GLN A O 1
ATOM 630 N N . ARG A 1 80 ? -1.756 -11.927 6.967 1.00 90.94 80 ARG A N 1
ATOM 631 C CA . ARG A 1 80 ? -1.865 -12.161 5.527 1.00 90.94 80 ARG A CA 1
ATOM 632 C C . ARG A 1 80 ? -0.788 -11.379 4.787 1.00 90.94 80 ARG A C 1
ATOM 634 O O . ARG A 1 80 ? -0.374 -10.302 5.221 1.00 90.94 80 ARG A O 1
ATOM 641 N N . PHE A 1 81 ? -0.354 -11.921 3.657 1.00 92.81 81 PHE A N 1
ATOM 642 C CA . PHE A 1 81 ? 0.655 -11.311 2.800 1.00 92.81 81 PHE A CA 1
ATOM 643 C C . PHE A 1 81 ? 0.217 -11.349 1.344 1.00 92.81 81 PHE A C 1
ATOM 645 O O . PHE A 1 81 ? -0.510 -12.246 0.918 1.00 92.81 81 PHE A O 1
ATOM 652 N N . ILE A 1 82 ? 0.690 -10.366 0.590 1.00 94.88 82 ILE A N 1
ATOM 653 C CA . ILE A 1 82 ? 0.564 -10.298 -0.859 1.00 94.88 82 ILE A CA 1
ATOM 654 C C . ILE A 1 82 ? 1.915 -10.726 -1.417 1.00 94.88 82 ILE A C 1
ATOM 656 O O . ILE A 1 82 ? 2.904 -10.005 -1.263 1.00 94.88 82 ILE A O 1
ATOM 660 N N . SER A 1 83 ? 1.948 -11.906 -2.036 1.00 94.69 83 SER A N 1
ATOM 661 C CA . SER A 1 83 ? 3.137 -12.429 -2.709 1.00 94.69 83 SER A CA 1
ATOM 662 C C . SER A 1 83 ? 3.675 -11.394 -3.698 1.00 94.69 83 SER A C 1
ATOM 664 O O . SER A 1 83 ? 2.919 -10.840 -4.500 1.00 94.69 83 SER A O 1
ATOM 666 N N . THR A 1 84 ? 4.980 -11.131 -3.655 1.00 94.31 84 THR A N 1
ATOM 667 C CA . THR A 1 84 ? 5.643 -10.300 -4.666 1.00 94.31 84 THR A CA 1
ATOM 668 C C . THR A 1 84 ? 5.836 -11.047 -5.975 1.00 94.31 84 THR A C 1
ATOM 670 O O . THR A 1 84 ? 6.086 -10.390 -6.981 1.00 94.31 84 THR A O 1
ATOM 673 N N . GLU A 1 85 ? 5.733 -12.385 -5.967 1.00 93.88 85 GLU A N 1
ATOM 674 C CA . GLU A 1 85 ? 6.018 -13.284 -7.100 1.00 93.88 85 GLU A CA 1
ATOM 675 C C . GLU A 1 85 ? 7.419 -13.070 -7.701 1.00 93.88 85 GLU A C 1
ATOM 677 O O . GLU A 1 85 ? 7.660 -13.324 -8.878 1.00 93.88 85 GLU A O 1
ATOM 682 N N . ILE A 1 86 ? 8.331 -12.559 -6.875 1.00 94.31 86 ILE A N 1
ATOM 683 C CA . ILE A 1 86 ? 9.757 -12.421 -7.147 1.00 94.31 86 ILE A CA 1
ATOM 684 C C . ILE A 1 86 ? 10.438 -13.177 -6.013 1.00 94.31 86 ILE A C 1
ATOM 686 O O . ILE A 1 86 ? 10.468 -12.669 -4.892 1.00 94.31 86 ILE A O 1
ATOM 690 N N . ASP A 1 87 ? 10.926 -14.388 -6.275 1.00 93.81 87 ASP A N 1
ATOM 691 C CA . ASP A 1 87 ? 11.336 -15.346 -5.235 1.00 93.81 87 ASP A CA 1
ATOM 692 C C . ASP A 1 87 ? 12.320 -14.750 -4.226 1.00 93.81 87 ASP A C 1
ATOM 694 O O . ASP A 1 87 ? 12.116 -14.837 -3.014 1.00 93.81 87 ASP A O 1
ATOM 698 N N . SER A 1 88 ? 13.354 -14.067 -4.718 1.00 93.75 88 SER A N 1
ATOM 699 C CA . SER A 1 88 ? 14.369 -13.413 -3.888 1.00 93.75 88 SER A CA 1
ATOM 700 C C . SER A 1 88 ? 13.759 -12.371 -2.940 1.00 93.75 88 SER A C 1
ATOM 702 O O . SER A 1 88 ? 14.054 -12.371 -1.743 1.00 93.75 88 SER A O 1
ATOM 704 N N . LEU A 1 89 ? 12.851 -11.532 -3.441 1.00 94.44 89 LEU A N 1
ATOM 705 C CA . LEU A 1 89 ? 12.163 -10.518 -2.647 1.00 94.44 89 LEU A CA 1
ATOM 706 C C . LEU A 1 89 ? 11.137 -11.139 -1.690 1.00 94.44 89 LEU A C 1
ATOM 708 O O . LEU A 1 89 ? 11.045 -10.729 -0.534 1.00 94.44 89 LEU A O 1
ATOM 712 N N . ASN A 1 90 ? 10.379 -12.137 -2.139 1.00 93.25 90 ASN A N 1
ATOM 713 C CA . ASN A 1 90 ? 9.387 -12.825 -1.315 1.00 93.25 90 ASN A CA 1
ATOM 714 C C . ASN A 1 90 ? 10.043 -13.513 -0.112 1.00 93.25 90 ASN A C 1
ATOM 716 O O . ASN A 1 90 ? 9.511 -13.447 0.999 1.00 93.25 90 ASN A O 1
ATOM 720 N N . ASN A 1 91 ? 11.221 -14.105 -0.323 1.00 91.50 91 ASN A N 1
ATOM 721 C CA . ASN A 1 91 ? 12.027 -14.727 0.723 1.00 91.50 91 ASN A CA 1
ATOM 722 C C . ASN A 1 91 ? 12.515 -13.696 1.748 1.00 91.50 91 ASN A C 1
ATOM 724 O O . ASN A 1 91 ? 12.312 -13.898 2.945 1.00 91.50 91 ASN A O 1
ATOM 728 N N . VAL A 1 92 ? 13.062 -12.559 1.295 1.00 92.06 92 VAL A N 1
ATOM 729 C CA . VAL A 1 92 ? 13.498 -11.460 2.183 1.00 92.06 92 VAL A CA 1
ATOM 730 C C . VAL A 1 92 ? 12.338 -10.902 3.018 1.00 92.06 92 VAL A C 1
ATOM 732 O O . VAL A 1 92 ? 12.490 -10.573 4.194 1.00 92.06 92 VAL A O 1
ATOM 735 N N . LEU A 1 93 ? 11.140 -10.816 2.438 1.00 91.62 93 LEU A N 1
ATOM 736 C CA . LEU A 1 93 ? 9.938 -10.340 3.133 1.00 91.62 93 LEU A CA 1
ATOM 737 C C . LEU A 1 93 ? 9.287 -11.413 4.033 1.00 91.62 93 LEU A C 1
ATOM 739 O O . LEU A 1 93 ? 8.419 -11.113 4.868 1.00 91.62 93 LEU A O 1
ATOM 743 N N . GLY A 1 94 ? 9.693 -12.676 3.877 1.00 87.50 94 GLY A N 1
ATOM 744 C CA . GLY A 1 94 ? 9.092 -13.829 4.537 1.00 87.50 94 GLY A CA 1
ATOM 745 C C . GLY A 1 94 ? 7.622 -14.016 4.159 1.00 87.50 94 GLY A C 1
ATOM 746 O O . GLY A 1 94 ? 6.787 -14.142 5.058 1.00 87.50 94 GLY A O 1
ATOM 747 N N . GLY A 1 95 ? 7.306 -13.950 2.861 1.00 87.06 95 GLY A N 1
ATOM 748 C CA . GLY A 1 95 ? 5.966 -14.201 2.305 1.00 87.06 95 GLY A CA 1
ATOM 749 C C . GLY A 1 95 ? 5.347 -13.048 1.504 1.00 87.06 95 GLY A C 1
ATOM 750 O O . GLY A 1 95 ? 4.274 -13.227 0.936 1.00 87.06 95 GLY A O 1
ATOM 751 N N . GLY A 1 96 ? 6.000 -11.883 1.450 1.00 93.12 96 GLY A N 1
ATOM 752 C CA . GLY A 1 96 ? 5.584 -10.748 0.619 1.00 93.12 96 GLY A CA 1
ATOM 753 C C . GLY A 1 96 ? 5.136 -9.510 1.401 1.00 93.12 96 GLY A C 1
ATOM 754 O O . GLY A 1 96 ? 5.505 -9.311 2.561 1.00 93.12 96 GLY A O 1
ATOM 755 N N . ILE A 1 97 ? 4.363 -8.636 0.753 1.00 95.19 97 ILE A N 1
ATOM 756 C CA . ILE A 1 97 ? 3.913 -7.362 1.332 1.00 95.19 97 ILE A CA 1
ATOM 757 C C . ILE A 1 97 ? 2.849 -7.628 2.411 1.00 95.19 97 ILE A C 1
ATOM 759 O O . ILE A 1 97 ? 1.862 -8.306 2.124 1.00 95.19 97 ILE A O 1
ATOM 763 N N . PRO A 1 98 ? 3.004 -7.115 3.645 1.00 94.12 98 PRO A N 1
ATOM 764 C CA . PRO A 1 98 ? 2.059 -7.376 4.726 1.00 94.12 98 PRO A CA 1
ATOM 765 C C . PRO A 1 98 ? 0.712 -6.679 4.495 1.00 94.12 98 PRO A C 1
ATOM 767 O O . PRO A 1 98 ? 0.642 -5.463 4.305 1.00 94.12 98 PRO A O 1
ATOM 770 N N . VAL A 1 99 ? -0.368 -7.454 4.570 1.00 94.31 99 VAL A N 1
ATOM 771 C CA . VAL A 1 99 ? -1.748 -6.954 4.552 1.00 94.31 99 VAL A CA 1
ATOM 772 C C . VAL A 1 99 ? -2.088 -6.344 5.909 1.00 94.31 99 VAL A C 1
ATOM 774 O O . VAL A 1 99 ? -1.649 -6.846 6.944 1.00 94.31 99 VAL A O 1
ATOM 777 N N . GLY A 1 100 ? -2.867 -5.262 5.923 1.00 94.19 100 GLY A N 1
ATOM 778 C CA . GLY A 1 100 ? -3.236 -4.579 7.163 1.00 94.19 100 GLY A CA 1
ATOM 779 C C . GLY A 1 100 ? -2.201 -3.567 7.648 1.00 94.19 100 GLY A C 1
ATOM 780 O O . GLY A 1 100 ? -2.375 -2.971 8.713 1.00 94.19 100 GLY A O 1
ATOM 781 N N . TYR A 1 101 ? -1.154 -3.320 6.857 1.00 95.31 101 TYR A N 1
ATOM 782 C CA . TYR A 1 101 ? -0.082 -2.395 7.200 1.00 95.31 101 TYR A CA 1
ATOM 783 C C . TYR A 1 101 ? 0.331 -1.511 6.021 1.00 95.31 101 TYR A C 1
ATOM 785 O O . TYR A 1 101 ? 0.160 -1.851 4.849 1.00 95.31 101 TYR A O 1
ATOM 793 N N . ILE A 1 102 ? 0.936 -0.375 6.370 1.00 97.81 102 ILE A N 1
ATOM 794 C CA . ILE A 1 102 ? 1.609 0.516 5.428 1.00 97.81 102 ILE A CA 1
ATOM 795 C C . ILE A 1 102 ? 3.054 0.035 5.279 1.00 97.81 102 ILE A C 1
ATOM 797 O O . ILE A 1 102 ? 3.778 -0.101 6.269 1.00 97.81 102 ILE A O 1
ATOM 801 N N . SER A 1 103 ? 3.461 -0.202 4.042 1.00 97.62 103 SER A N 1
ATOM 802 C CA . SER A 1 103 ? 4.819 -0.532 3.627 1.00 97.62 103 SER A CA 1
ATOM 803 C C . SER A 1 103 ? 5.406 0.625 2.824 1.00 97.62 103 SER A C 1
ATOM 805 O O . SER A 1 103 ? 4.681 1.379 2.179 1.00 97.62 103 SER A O 1
ATOM 807 N N . GLU A 1 104 ? 6.723 0.771 2.848 1.00 97.88 104 GLU A N 1
ATOM 808 C CA . GLU A 1 104 ? 7.441 1.818 2.130 1.00 97.88 104 GLU A CA 1
ATOM 809 C C . GLU A 1 104 ? 8.505 1.219 1.212 1.00 97.88 104 GLU A C 1
ATOM 811 O O . GLU A 1 104 ? 9.260 0.337 1.619 1.00 97.88 104 GLU A O 1
ATOM 816 N N . ILE A 1 105 ? 8.595 1.755 -0.004 1.00 97.81 105 ILE A N 1
ATOM 817 C CA . ILE A 1 105 ? 9.723 1.551 -0.914 1.00 97.81 105 ILE A CA 1
ATOM 818 C C . ILE A 1 105 ? 10.416 2.901 -1.078 1.00 97.81 105 ILE A C 1
ATOM 820 O O . ILE A 1 105 ? 9.836 3.843 -1.617 1.00 97.81 105 ILE A O 1
ATOM 824 N N . CYS A 1 106 ? 11.657 3.009 -0.614 1.00 96.88 106 CYS A N 1
ATOM 825 C CA . CYS A 1 106 ? 12.444 4.236 -0.653 1.00 96.88 106 CYS A CA 1
ATOM 826 C C . CYS A 1 106 ? 13.767 4.033 -1.396 1.00 96.88 106 CYS A C 1
ATOM 828 O O . CYS A 1 106 ? 14.253 2.916 -1.534 1.00 96.88 106 CYS A O 1
ATOM 830 N N . GLY A 1 107 ? 14.333 5.111 -1.929 1.00 95.06 107 GLY A N 1
ATOM 831 C CA . GLY A 1 107 ? 15.567 5.060 -2.713 1.00 95.06 107 GLY A CA 1
ATOM 832 C C . GLY A 1 107 ? 15.786 6.346 -3.500 1.00 95.06 107 GLY A C 1
ATOM 833 O O . GLY A 1 107 ? 14.848 7.134 -3.682 1.00 95.06 107 GLY A O 1
ATOM 834 N N . LEU A 1 108 ? 16.995 6.545 -4.018 1.00 92.62 108 LEU A N 1
ATOM 835 C CA . LEU A 1 108 ? 17.329 7.691 -4.876 1.00 92.62 108 LEU A CA 1
ATOM 836 C C . LEU A 1 108 ? 16.472 7.727 -6.153 1.00 92.62 108 LEU A C 1
ATOM 838 O O . LEU A 1 108 ? 15.893 6.721 -6.575 1.00 92.62 108 LEU A O 1
ATOM 842 N N . ALA A 1 109 ? 16.347 8.897 -6.780 1.00 91.00 109 ALA A N 1
ATOM 843 C CA . ALA A 1 109 ? 15.687 9.005 -8.081 1.00 91.00 109 ALA A CA 1
ATOM 844 C C . ALA A 1 109 ? 16.338 8.055 -9.110 1.00 91.00 109 ALA A C 1
ATOM 846 O O . ALA A 1 109 ? 17.542 7.818 -9.077 1.00 91.00 109 ALA A O 1
ATOM 847 N N . GLY A 1 110 ? 15.532 7.460 -9.993 1.00 89.44 110 GLY A N 1
ATOM 848 C CA . GLY A 1 110 ? 16.034 6.570 -11.048 1.00 89.44 110 GLY A CA 1
ATOM 849 C C . GLY A 1 110 ? 16.425 5.144 -10.626 1.00 89.44 110 GLY A C 1
ATOM 850 O O . GLY A 1 110 ? 16.785 4.355 -11.492 1.00 89.44 110 GLY A O 1
ATOM 851 N N . CYS A 1 111 ? 16.303 4.748 -9.350 1.00 91.56 111 CYS A N 1
ATOM 852 C CA . CYS A 1 111 ? 16.644 3.379 -8.919 1.00 91.56 111 CYS A CA 1
ATOM 853 C C . CYS A 1 111 ? 15.593 2.299 -9.251 1.00 91.56 111 CYS A C 1
ATOM 855 O O . CYS A 1 111 ? 15.765 1.152 -8.860 1.00 91.56 111 CYS A O 1
ATOM 857 N N . GLY A 1 112 ? 14.506 2.635 -9.959 1.00 93.25 112 GLY A N 1
ATOM 858 C CA . GLY A 1 112 ? 13.525 1.643 -10.420 1.00 93.25 112 GLY A CA 1
ATOM 859 C C . GLY A 1 112 ? 12.313 1.394 -9.511 1.00 93.25 112 GLY A C 1
ATOM 860 O O . GLY A 1 112 ? 11.580 0.440 -9.746 1.00 93.25 112 GLY A O 1
ATOM 861 N N . LYS A 1 113 ? 12.047 2.250 -8.512 1.00 95.81 113 LYS A N 1
ATOM 862 C CA . LYS A 1 113 ? 10.897 2.108 -7.585 1.00 95.81 113 LYS A CA 1
ATOM 863 C C . LYS A 1 113 ? 9.557 1.924 -8.304 1.00 95.81 113 LYS A C 1
ATOM 865 O O . LYS A 1 113 ? 8.845 0.968 -8.030 1.00 95.81 113 LYS A O 1
ATOM 870 N N . THR A 1 114 ? 9.260 2.786 -9.275 1.00 95.62 114 THR A N 1
ATOM 871 C CA . THR A 1 114 ? 8.038 2.700 -10.090 1.00 95.62 114 THR A CA 1
ATOM 872 C C . THR A 1 114 ? 7.972 1.389 -10.877 1.00 95.62 114 THR A C 1
ATOM 874 O O . THR A 1 114 ? 6.913 0.782 -10.946 1.00 95.62 114 THR A O 1
ATOM 877 N N . GLN A 1 115 ? 9.096 0.880 -11.403 1.00 95.31 115 GLN A N 1
ATOM 878 C CA . GLN A 1 115 ? 9.119 -0.419 -12.096 1.00 95.31 115 GLN A CA 1
ATOM 879 C C . GLN A 1 115 ? 8.769 -1.574 -11.152 1.00 95.31 115 GLN A C 1
ATOM 881 O O . GLN A 1 115 ? 7.979 -2.446 -11.510 1.00 95.31 115 GLN A O 1
ATOM 886 N N . LEU A 1 116 ? 9.293 -1.546 -9.923 1.00 96.69 116 LEU A N 1
ATOM 887 C CA . LEU A 1 116 ? 8.922 -2.516 -8.895 1.00 96.69 116 LEU A CA 1
ATOM 888 C C . LEU A 1 116 ? 7.433 -2.407 -8.534 1.00 96.69 116 LEU A C 1
ATOM 890 O O . LEU A 1 116 ? 6.755 -3.426 -8.456 1.00 96.69 116 LEU A O 1
ATOM 894 N N . CYS A 1 117 ? 6.891 -1.197 -8.386 1.00 97.44 117 CYS A N 1
ATOM 895 C CA . CYS A 1 117 ? 5.464 -0.981 -8.133 1.00 97.44 117 CYS A CA 1
ATOM 896 C C . CYS A 1 117 ? 4.565 -1.516 -9.257 1.00 97.44 117 CYS A C 1
ATOM 898 O O . CYS A 1 117 ? 3.568 -2.178 -8.970 1.00 97.44 117 CYS A O 1
ATOM 900 N N . LEU A 1 118 ? 4.923 -1.291 -10.524 1.00 97.12 118 LEU A N 1
ATOM 901 C CA . LEU A 1 118 ? 4.197 -1.851 -11.669 1.00 97.12 118 LEU A CA 1
ATOM 902 C C . LEU A 1 118 ? 4.255 -3.386 -11.676 1.00 97.12 118 LEU A C 1
ATOM 904 O O . LEU A 1 118 ? 3.235 -4.036 -11.906 1.00 97.12 118 LEU A O 1
ATOM 908 N N . GLN A 1 119 ? 5.416 -3.973 -11.365 1.00 96.69 119 GLN A N 1
ATOM 909 C CA . GLN A 1 119 ? 5.567 -5.427 -11.262 1.00 96.69 119 GLN A CA 1
ATOM 910 C C . GLN A 1 119 ? 4.714 -6.007 -10.127 1.00 96.69 119 GLN A C 1
ATOM 912 O O . GLN A 1 119 ? 4.023 -7.003 -10.336 1.00 96.69 119 GLN A O 1
ATOM 917 N N . LEU A 1 120 ? 4.703 -5.367 -8.953 1.00 97.12 120 LEU A N 1
ATOM 918 C CA . LEU A 1 120 ? 3.849 -5.758 -7.828 1.00 97.12 120 LEU A CA 1
ATOM 919 C C . LEU A 1 120 ? 2.360 -5.657 -8.185 1.00 97.12 120 LEU A C 1
ATOM 921 O O . LEU A 1 120 ? 1.594 -6.555 -7.841 1.00 97.12 120 LEU A O 1
ATOM 925 N N . ALA A 1 121 ? 1.951 -4.608 -8.906 1.00 97.38 121 ALA A N 1
ATOM 926 C CA . ALA A 1 121 ? 0.574 -4.455 -9.367 1.00 97.38 121 ALA A CA 1
ATOM 927 C C . ALA A 1 121 ? 0.158 -5.598 -10.307 1.00 97.38 121 ALA A C 1
ATOM 929 O O . ALA A 1 121 ? -0.892 -6.200 -10.091 1.00 97.38 121 ALA A O 1
ATOM 930 N N . ILE A 1 122 ? 0.995 -5.950 -11.292 1.00 96.06 122 ILE A N 1
ATOM 931 C CA . ILE A 1 122 ? 0.763 -7.098 -12.188 1.00 96.06 122 ILE A CA 1
ATOM 932 C C . ILE A 1 122 ? 0.682 -8.403 -11.393 1.00 96.06 122 ILE A C 1
ATOM 934 O O . ILE A 1 122 ? -0.277 -9.162 -11.531 1.00 96.06 122 ILE A O 1
ATOM 938 N N . ASN A 1 123 ? 1.675 -8.658 -10.543 1.00 95.44 123 ASN A N 1
ATOM 939 C CA . ASN A 1 123 ? 1.792 -9.904 -9.788 1.00 95.44 123 ASN A CA 1
ATOM 940 C C . ASN A 1 123 ? 0.638 -10.099 -8.798 1.00 95.44 123 ASN A C 1
ATOM 942 O O . ASN A 1 123 ? 0.229 -11.230 -8.538 1.00 95.44 123 ASN A O 1
ATOM 946 N N . CYS A 1 124 ? 0.077 -9.003 -8.293 1.00 95.81 124 CYS A N 1
ATOM 947 C CA . CYS A 1 124 ? -1.126 -9.024 -7.483 1.00 95.81 124 CYS A CA 1
ATOM 948 C C . CYS A 1 124 ? -2.385 -9.242 -8.341 1.00 95.81 124 CYS A C 1
ATOM 950 O O . CYS A 1 124 ? -3.174 -10.131 -8.032 1.00 95.81 124 CYS A O 1
ATOM 952 N N . ALA A 1 125 ? -2.551 -8.491 -9.434 1.00 95.31 125 ALA A N 1
ATOM 953 C CA . ALA A 1 125 ? -3.745 -8.511 -10.288 1.00 95.31 125 ALA A CA 1
ATOM 954 C C . ALA A 1 125 ? -3.909 -9.792 -11.129 1.00 95.31 125 ALA A C 1
ATOM 956 O O . ALA A 1 125 ? -5.030 -10.136 -11.515 1.00 95.31 125 ALA A O 1
ATOM 957 N N . LYS A 1 126 ? -2.820 -10.528 -11.401 1.00 91.25 126 LYS A N 1
ATOM 958 C CA . LYS A 1 126 ? -2.893 -11.841 -12.071 1.00 91.25 126 LYS A CA 1
ATOM 959 C C . LYS A 1 126 ? -3.597 -12.903 -11.218 1.00 91.25 126 LYS A C 1
ATOM 961 O O . LYS A 1 126 ? -4.112 -13.872 -11.765 1.00 91.25 126 LYS A O 1
ATOM 966 N N . GLN A 1 127 ? -3.646 -12.721 -9.896 1.00 87.19 127 GLN A N 1
ATOM 967 C CA . GLN A 1 127 ? -4.396 -13.603 -9.002 1.00 87.19 127 GLN A CA 1
ATOM 968 C C . GLN A 1 127 ? -5.904 -13.462 -9.273 1.00 87.19 127 GLN A C 1
ATOM 970 O O . GLN A 1 127 ? -6.391 -12.389 -9.647 1.00 87.19 127 GLN A O 1
ATOM 975 N N . THR A 1 128 ? -6.656 -14.554 -9.124 1.00 74.25 128 THR A N 1
ATOM 976 C CA . THR A 1 128 ? -8.017 -14.699 -9.675 1.00 74.25 128 THR A CA 1
ATOM 977 C C . THR A 1 128 ? -8.992 -13.605 -9.245 1.00 74.25 128 THR A C 1
ATOM 979 O O . THR A 1 128 ? -9.712 -13.102 -10.102 1.00 74.25 128 THR A O 1
ATOM 982 N N . GLU A 1 129 ? -8.924 -13.129 -8.002 1.00 87.56 129 GLU A N 1
ATOM 983 C CA . GLU A 1 129 ? -9.904 -12.175 -7.458 1.00 87.56 129 GLU A CA 1
ATOM 984 C C . GLU A 1 129 ? -9.337 -10.803 -7.082 1.00 87.56 129 GLU A C 1
ATOM 986 O O . GLU A 1 129 ? -10.096 -9.909 -6.739 1.00 87.56 129 GLU A O 1
ATOM 991 N N . ASN A 1 130 ? -8.024 -10.595 -7.150 1.00 95.38 130 ASN A N 1
ATOM 992 C CA . ASN A 1 130 ? -7.399 -9.412 -6.562 1.00 95.38 130 ASN A CA 1
ATOM 993 C C . ASN A 1 130 ? -7.539 -8.155 -7.435 1.00 95.38 130 ASN A C 1
ATOM 995 O O . ASN A 1 130 ? -7.179 -8.164 -8.612 1.00 95.38 130 ASN A O 1
ATOM 999 N N . THR A 1 131 ? -7.945 -7.046 -6.816 1.00 97.69 131 THR A N 1
ATOM 1000 C CA . THR A 1 131 ? -7.937 -5.700 -7.405 1.00 97.69 131 THR A CA 1
ATOM 1001 C C . THR A 1 131 ? -6.836 -4.850 -6.770 1.00 97.69 131 THR A C 1
ATOM 1003 O O . THR A 1 131 ? -6.631 -4.875 -5.551 1.00 97.69 131 THR A O 1
ATOM 1006 N N . VAL A 1 132 ? -6.147 -4.061 -7.597 1.00 98.38 132 VAL A N 1
ATOM 1007 C CA . VAL A 1 132 ? -5.101 -3.116 -7.183 1.00 98.38 132 VAL A CA 1
ATOM 1008 C C . VAL A 1 132 ? -5.567 -1.694 -7.465 1.00 98.38 132 VAL A C 1
ATOM 1010 O O . VAL A 1 132 ? -6.027 -1.410 -8.568 1.00 98.38 132 VAL A O 1
ATOM 1013 N N . LEU A 1 133 ? -5.417 -0.792 -6.498 1.00 98.62 133 LEU A N 1
ATOM 1014 C CA . LEU A 1 133 ? -5.576 0.647 -6.708 1.00 98.62 133 LEU A CA 1
ATOM 1015 C C . LEU A 1 133 ? -4.192 1.297 -6.811 1.00 98.62 133 LEU A C 1
ATOM 1017 O O . LEU A 1 133 ? -3.440 1.326 -5.841 1.00 98.62 133 LEU A O 1
ATOM 1021 N N . TYR A 1 134 ? -3.859 1.826 -7.980 1.00 98.69 134 TYR A N 1
ATOM 1022 C CA . TYR A 1 134 ? -2.642 2.584 -8.233 1.00 98.69 134 TYR A CA 1
ATOM 1023 C C . TYR A 1 134 ? -2.956 4.080 -8.189 1.00 98.69 134 TYR A C 1
ATOM 1025 O O . TYR A 1 134 ? -3.684 4.601 -9.031 1.00 98.69 134 TYR A O 1
ATOM 1033 N N . ILE A 1 135 ? -2.410 4.768 -7.196 1.00 98.69 135 ILE A N 1
ATOM 1034 C CA . ILE A 1 135 ? -2.493 6.215 -7.041 1.00 98.69 135 ILE A CA 1
ATOM 1035 C C . ILE A 1 135 ? -1.213 6.800 -7.629 1.00 98.69 135 ILE A C 1
ATOM 1037 O O . ILE A 1 135 ? -0.137 6.678 -7.040 1.00 98.69 135 ILE A O 1
ATOM 1041 N N . ASP A 1 136 ? -1.344 7.405 -8.803 1.00 98.12 136 ASP A N 1
ATOM 1042 C CA . ASP A 1 136 ? -0.262 8.105 -9.483 1.00 98.12 136 ASP A CA 1
ATOM 1043 C C . ASP A 1 136 ? -0.323 9.589 -9.130 1.00 98.12 136 ASP A C 1
ATOM 1045 O O . ASP A 1 136 ? -1.285 10.282 -9.456 1.00 98.12 136 ASP A O 1
ATOM 1049 N N . THR A 1 137 ? 0.710 10.078 -8.455 1.00 97.00 137 THR A N 1
ATOM 1050 C CA . THR A 1 137 ? 0.798 11.485 -8.059 1.00 97.00 137 THR A CA 1
ATOM 1051 C C . THR A 1 137 ? 1.762 12.296 -8.915 1.00 97.00 137 THR A C 1
ATOM 1053 O O . THR A 1 137 ? 1.945 13.485 -8.671 1.00 97.00 137 THR A O 1
ATOM 1056 N N . LYS A 1 138 ? 2.470 11.645 -9.840 1.00 92.44 138 LYS A N 1
ATOM 1057 C CA . LYS A 1 138 ? 3.455 12.281 -10.724 1.00 92.44 138 LYS A CA 1
ATOM 1058 C C . LYS A 1 138 ? 2.896 12.488 -12.127 1.00 92.44 138 LYS A C 1
ATOM 1060 O O . LYS A 1 138 ? 3.410 13.327 -12.859 1.00 92.44 138 LYS A O 1
ATOM 1065 N N . GLY A 1 139 ? 1.874 11.718 -12.498 1.00 92.69 139 GLY A N 1
ATOM 1066 C CA . GLY A 1 139 ? 1.303 11.709 -13.840 1.00 92.69 139 GLY A CA 1
ATOM 1067 C C . GLY A 1 139 ? 2.128 10.904 -14.844 1.00 92.69 139 GLY A C 1
ATOM 1068 O O . GLY A 1 139 ? 1.974 11.109 -16.046 1.00 92.69 139 GLY A O 1
ATOM 1069 N N . ASP A 1 140 ? 3.033 10.034 -14.385 1.00 90.94 140 ASP A N 1
ATOM 1070 C CA . ASP A 1 140 ? 3.947 9.261 -15.236 1.00 90.94 140 ASP A CA 1
ATOM 1071 C C . ASP A 1 140 ? 3.603 7.763 -15.317 1.00 90.94 140 ASP A C 1
ATOM 1073 O O . ASP A 1 140 ? 4.361 6.968 -15.900 1.00 90.94 140 ASP A O 1
ATOM 1077 N N . PHE A 1 141 ? 2.438 7.365 -14.791 1.00 95.44 141 PHE A N 1
ATOM 1078 C CA . PHE A 1 141 ? 1.904 6.026 -14.996 1.00 95.44 141 PHE A CA 1
ATOM 1079 C C . PHE A 1 141 ? 1.694 5.746 -16.490 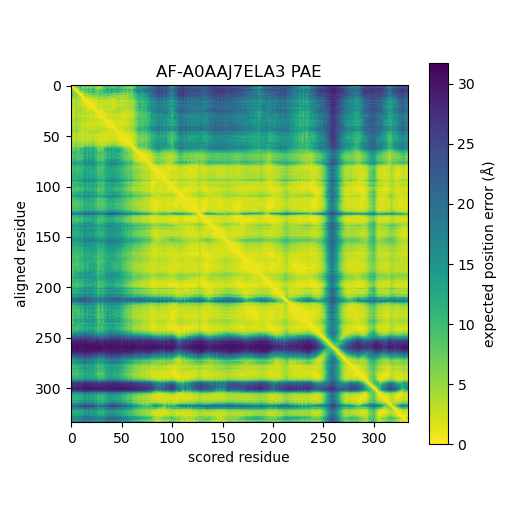1.00 95.44 141 PHE A C 1
ATOM 1081 O O . PHE A 1 141 ? 1.115 6.536 -17.233 1.00 95.44 141 PHE A O 1
ATOM 1088 N N . SER A 1 142 ? 2.132 4.570 -16.946 1.00 93.12 142 SER A N 1
ATOM 1089 C CA . SER A 1 142 ? 2.067 4.197 -18.359 1.00 93.12 142 SER A CA 1
ATOM 1090 C C . SER A 1 142 ? 1.480 2.804 -18.544 1.00 93.12 142 SER A C 1
ATOM 1092 O O . SER A 1 142 ? 2.137 1.793 -18.282 1.00 93.12 142 SER A O 1
ATOM 1094 N N . ALA A 1 143 ? 0.265 2.750 -19.095 1.00 91.50 143 ALA A N 1
ATOM 1095 C CA . ALA A 1 143 ? -0.374 1.497 -19.494 1.00 91.50 143 ALA A CA 1
ATOM 1096 C C . ALA A 1 143 ? 0.452 0.737 -20.550 1.00 91.50 143 ALA A C 1
ATOM 1098 O O . ALA A 1 143 ? 0.515 -0.489 -20.521 1.00 91.50 143 ALA A O 1
ATOM 1099 N N . VAL A 1 144 ? 1.159 1.456 -21.430 1.00 92.06 144 VAL A N 1
ATOM 1100 C CA . VAL A 1 144 ? 2.058 0.859 -22.433 1.00 92.06 144 VAL A CA 1
ATOM 1101 C C . VAL A 1 144 ? 3.207 0.100 -21.761 1.00 92.06 144 VAL A C 1
ATOM 1103 O O . VAL A 1 144 ? 3.572 -0.986 -22.211 1.00 92.06 144 VAL A O 1
ATOM 1106 N N . ARG A 1 145 ? 3.767 0.619 -20.657 1.00 92.25 145 ARG A N 1
ATOM 1107 C CA . ARG A 1 145 ? 4.798 -0.101 -19.888 1.00 92.25 145 ARG A CA 1
ATOM 1108 C C . ARG A 1 145 ? 4.239 -1.388 -19.281 1.00 92.25 145 ARG A C 1
ATOM 1110 O O . ARG A 1 145 ? 4.852 -2.436 -19.454 1.00 92.25 145 ARG A O 1
ATOM 1117 N N . LEU A 1 146 ? 3.058 -1.334 -18.661 1.00 93.50 146 LEU A N 1
ATOM 1118 C CA . LEU A 1 146 ? 2.381 -2.531 -18.139 1.00 93.50 146 LEU A CA 1
ATOM 1119 C C . LEU A 1 146 ? 2.129 -3.573 -19.231 1.00 93.50 146 LEU A C 1
ATOM 1121 O O . LEU A 1 146 ? 2.411 -4.751 -19.031 1.00 93.50 146 LEU A O 1
ATOM 1125 N N . GLN A 1 147 ? 1.656 -3.142 -20.400 1.00 92.31 147 GLN A N 1
ATOM 1126 C CA . GLN A 1 147 ? 1.420 -4.023 -21.541 1.00 92.31 147 GLN A CA 1
ATOM 1127 C C . GLN A 1 147 ? 2.704 -4.746 -21.971 1.00 92.31 147 GLN A C 1
ATOM 1129 O O . GLN A 1 147 ? 2.701 -5.958 -22.176 1.00 92.31 147 GLN A O 1
ATOM 1134 N N . ARG A 1 148 ? 3.826 -4.019 -22.057 1.00 92.19 148 ARG A N 1
ATOM 1135 C CA . ARG A 1 148 ? 5.141 -4.593 -22.387 1.00 92.19 148 ARG A CA 1
ATOM 1136 C C . ARG A 1 148 ? 5.611 -5.605 -21.344 1.00 92.19 148 ARG A C 1
ATOM 1138 O O . ARG A 1 148 ? 6.152 -6.641 -21.719 1.00 92.19 148 ARG A O 1
ATOM 1145 N N . MET A 1 149 ? 5.387 -5.328 -20.061 1.00 93.62 149 MET A N 1
ATOM 1146 C CA . MET A 1 149 ? 5.708 -6.256 -18.973 1.00 93.62 149 MET A CA 1
ATOM 1147 C C . MET A 1 149 ? 4.853 -7.529 -19.044 1.00 93.62 149 MET A C 1
ATOM 1149 O O . MET A 1 149 ? 5.387 -8.626 -18.924 1.00 93.62 149 MET A O 1
ATOM 1153 N N . LEU A 1 150 ? 3.549 -7.404 -19.309 1.00 92.75 150 LEU A N 1
ATOM 1154 C CA . LEU A 1 150 ? 2.638 -8.545 -19.467 1.00 92.75 150 LEU A CA 1
ATOM 1155 C C . LEU A 1 150 ? 2.973 -9.391 -20.705 1.00 92.75 150 LEU A C 1
ATOM 1157 O O . LEU A 1 150 ? 2.967 -10.617 -20.623 1.00 92.75 150 LEU A O 1
ATOM 1161 N N . ASN A 1 151 ? 3.348 -8.759 -21.821 1.00 90.38 151 ASN A N 1
ATOM 1162 C CA . ASN A 1 151 ? 3.837 -9.464 -23.012 1.00 90.38 151 ASN A CA 1
ATOM 1163 C C . ASN A 1 151 ? 5.083 -10.311 -22.705 1.00 90.38 151 ASN A C 1
ATOM 1165 O O . ASN A 1 151 ? 5.195 -11.437 -23.176 1.00 90.38 151 ASN A O 1
ATOM 1169 N N . ASN A 1 152 ? 6.004 -9.799 -21.884 1.00 89.56 152 ASN A N 1
ATOM 1170 C CA . ASN A 1 152 ? 7.208 -10.527 -21.469 1.00 89.56 152 ASN A CA 1
ATOM 1171 C C . ASN A 1 152 ? 6.911 -11.725 -20.544 1.00 89.56 152 ASN A C 1
ATOM 1173 O O . ASN A 1 152 ? 7.756 -12.602 -20.385 1.00 89.56 152 ASN A O 1
ATOM 1177 N N . LEU A 1 153 ? 5.720 -11.771 -19.942 1.00 88.38 153 LEU A N 1
ATOM 1178 C CA . LEU A 1 153 ? 5.218 -12.922 -19.187 1.00 88.38 153 LEU A CA 1
ATOM 1179 C C . LEU A 1 153 ? 4.449 -13.921 -20.073 1.00 88.38 153 LEU A C 1
ATOM 1181 O O . LEU A 1 153 ? 3.869 -14.865 -19.545 1.00 88.38 153 LEU A O 1
ATOM 1185 N N . CYS A 1 154 ? 4.436 -13.721 -21.398 1.00 88.25 154 CYS A N 1
ATOM 1186 C CA . CYS A 1 154 ? 3.731 -14.552 -22.380 1.00 88.25 154 CYS A CA 1
ATOM 1187 C C . CYS A 1 154 ? 2.207 -14.634 -22.166 1.00 88.25 154 CYS A C 1
ATOM 1189 O O . CYS A 1 154 ? 1.592 -15.641 -22.507 1.00 88.25 154 CYS A O 1
ATOM 1191 N N . PHE A 1 155 ? 1.591 -13.581 -21.617 1.00 87.94 155 PHE A N 1
ATOM 1192 C CA . PHE A 1 155 ? 0.136 -13.517 -21.450 1.00 87.94 155 PHE A CA 1
ATOM 1193 C C . PHE A 1 155 ? -0.552 -13.391 -22.813 1.00 87.94 155 PHE A C 1
ATOM 1195 O O . PHE A 1 155 ? -0.144 -12.589 -23.657 1.00 87.94 155 PHE A O 1
ATOM 1202 N N . SER A 1 156 ? -1.648 -14.122 -22.999 1.00 92.25 156 SER A N 1
ATOM 1203 C CA . SER A 1 156 ? -2.568 -13.887 -24.111 1.00 92.25 156 SER A CA 1
ATOM 1204 C C . SER A 1 156 ? -3.225 -12.503 -24.003 1.00 92.25 156 SER A C 1
ATOM 1206 O O . SER A 1 156 ? -3.290 -11.891 -22.931 1.00 92.25 156 SER A O 1
ATOM 1208 N N . HIS A 1 157 ? -3.775 -12.002 -25.113 1.00 91.19 157 HIS A N 1
ATOM 1209 C CA . HIS A 1 157 ? -4.495 -10.724 -25.115 1.00 91.19 157 HIS A CA 1
ATOM 1210 C C . HIS A 1 157 ? -5.679 -10.702 -24.134 1.00 91.19 157 HIS A C 1
ATOM 1212 O O . HIS A 1 157 ? -5.939 -9.672 -23.510 1.00 91.19 157 HIS A O 1
ATOM 1218 N N . GLU A 1 158 ? -6.362 -11.834 -23.952 1.00 91.88 158 GLU A N 1
ATOM 1219 C CA . GLU A 1 158 ? -7.480 -11.956 -23.015 1.00 91.88 158 GLU A CA 1
ATOM 1220 C C . GLU A 1 158 ? -7.011 -11.888 -21.553 1.00 91.88 158 GLU A C 1
ATOM 1222 O O . GLU A 1 158 ? -7.572 -11.142 -20.747 1.00 91.88 158 GLU A O 1
ATOM 1227 N N . GLU A 1 159 ? -5.946 -12.614 -21.202 1.00 92.44 159 GLU A N 1
ATOM 1228 C CA . GLU A 1 159 ? -5.362 -12.579 -19.855 1.00 92.44 159 GLU A CA 1
ATOM 1229 C C . GLU A 1 159 ? -4.814 -11.197 -19.512 1.00 92.44 159 GLU A C 1
ATOM 1231 O O . GLU A 1 159 ? -5.005 -10.705 -18.398 1.00 92.44 159 GLU A O 1
ATOM 1236 N N . MET A 1 160 ? -4.180 -10.542 -20.483 1.00 93.56 160 MET A N 1
ATOM 1237 C CA . MET A 1 160 ? -3.696 -9.177 -20.348 1.00 93.56 160 MET A CA 1
ATOM 1238 C C . MET A 1 160 ? -4.843 -8.200 -20.084 1.00 93.56 160 MET A C 1
ATOM 1240 O O . MET A 1 160 ? -4.769 -7.424 -19.131 1.00 93.56 160 MET A O 1
ATOM 1244 N N . ALA A 1 161 ? -5.916 -8.253 -20.879 1.00 92.94 161 ALA A N 1
ATOM 1245 C CA . ALA A 1 161 ? -7.089 -7.403 -20.686 1.00 92.94 161 ALA A CA 1
ATOM 1246 C C . ALA A 1 161 ? -7.718 -7.623 -19.302 1.00 92.94 161 ALA A C 1
ATOM 1248 O O . ALA A 1 161 ? -8.014 -6.661 -18.588 1.00 92.94 161 ALA A O 1
ATOM 1249 N N . ARG A 1 162 ? -7.838 -8.887 -18.874 1.00 92.75 162 ARG A N 1
ATOM 1250 C CA . ARG A 1 162 ? -8.325 -9.250 -17.539 1.00 92.75 162 ARG A CA 1
ATOM 1251 C C . ARG A 1 162 ? -7.433 -8.672 -16.439 1.00 92.75 162 ARG A C 1
ATOM 1253 O O . ARG A 1 162 ? -7.953 -8.038 -15.523 1.00 92.75 162 ARG A O 1
ATOM 1260 N N . CYS A 1 163 ? -6.113 -8.830 -16.537 1.00 94.00 163 CYS A N 1
ATOM 1261 C CA . CYS A 1 163 ? -5.159 -8.293 -15.565 1.00 94.00 163 CYS A CA 1
ATOM 1262 C C . CYS A 1 163 ? -5.218 -6.759 -15.490 1.00 94.00 163 CYS A C 1
ATOM 1264 O O . CYS A 1 163 ? -5.296 -6.197 -14.400 1.00 94.00 163 CYS A O 1
ATOM 1266 N N . LEU A 1 164 ? -5.228 -6.072 -16.635 1.00 94.25 164 LEU A N 1
ATOM 1267 C CA . LEU A 1 164 ? -5.292 -4.609 -16.693 1.00 94.25 164 LEU A CA 1
ATOM 1268 C C . LEU A 1 164 ? -6.613 -4.070 -16.133 1.00 94.25 164 LEU A C 1
ATOM 1270 O O . LEU A 1 164 ? -6.608 -3.065 -15.429 1.00 94.25 164 LEU A O 1
ATOM 1274 N N . SER A 1 165 ? -7.734 -4.763 -16.361 1.00 94.75 165 SER A N 1
ATOM 1275 C CA . SER A 1 165 ? -9.043 -4.358 -15.828 1.00 94.75 165 SER A CA 1
ATOM 1276 C C . SER A 1 165 ? -9.097 -4.321 -14.292 1.00 94.75 165 SER A C 1
ATOM 1278 O O . SER A 1 165 ? -9.896 -3.571 -13.721 1.00 94.75 165 SER A O 1
ATOM 1280 N N . LYS A 1 166 ? -8.230 -5.094 -13.625 1.00 96.50 166 LYS A N 1
ATOM 1281 C CA . LYS A 1 166 ? -8.100 -5.192 -12.163 1.00 96.50 166 LYS A CA 1
ATOM 1282 C C . LYS A 1 166 ? -7.137 -4.167 -11.561 1.00 96.50 166 LYS A C 1
ATOM 1284 O O . LYS A 1 166 ? -7.107 -4.015 -10.343 1.00 96.50 166 LYS A O 1
ATOM 1289 N N . ILE A 1 167 ? -6.366 -3.452 -12.379 1.00 97.75 167 ILE A N 1
ATOM 1290 C CA . ILE A 1 167 ? -5.502 -2.360 -11.923 1.00 97.75 167 ILE A CA 1
ATOM 1291 C C . ILE A 1 167 ? -6.264 -1.052 -12.142 1.00 97.75 167 ILE A C 1
ATOM 1293 O O . ILE A 1 167 ? -6.352 -0.536 -13.254 1.00 97.75 167 ILE A O 1
ATOM 1297 N N . LYS A 1 168 ? -6.867 -0.526 -11.076 1.00 97.81 168 LYS A N 1
ATOM 1298 C CA . LYS A 1 168 ? -7.575 0.758 -11.087 1.00 97.81 168 LYS A CA 1
ATOM 1299 C C . LYS A 1 168 ? -6.570 1.875 -10.866 1.00 97.81 168 LYS A C 1
ATOM 1301 O O . LYS A 1 168 ? -5.834 1.830 -9.890 1.00 97.81 168 LYS A O 1
ATOM 1306 N N . VAL A 1 169 ? -6.544 2.867 -11.747 1.00 98.06 169 VAL A N 1
ATOM 1307 C CA . VAL A 1 169 ? -5.577 3.970 -11.689 1.00 98.06 169 VAL A CA 1
ATOM 1308 C C . VAL A 1 169 ? -6.315 5.267 -11.395 1.00 98.06 169 VAL A C 1
ATOM 1310 O O . VAL A 1 169 ? -7.349 5.535 -12.006 1.00 98.06 169 VAL A O 1
ATOM 1313 N N . VAL A 1 170 ? -5.793 6.057 -10.461 1.00 98.00 170 VAL A N 1
ATOM 1314 C CA . VAL A 1 170 ? -6.298 7.394 -10.134 1.00 98.00 170 VAL A CA 1
ATOM 1315 C C . VAL A 1 170 ? -5.120 8.355 -10.100 1.00 98.00 170 VAL A C 1
ATOM 1317 O O . VAL A 1 170 ? -4.101 8.057 -9.479 1.00 98.00 170 VAL A O 1
ATOM 1320 N N . HIS A 1 171 ? -5.277 9.504 -10.751 1.00 97.88 171 HIS A N 1
ATOM 1321 C CA . HIS A 1 171 ? -4.312 10.594 -10.674 1.00 97.88 171 HIS A CA 1
ATOM 1322 C C . HIS A 1 171 ? -4.684 11.533 -9.531 1.00 97.88 171 HIS A C 1
ATOM 1324 O O . HIS A 1 171 ? -5.851 11.910 -9.413 1.00 97.88 171 HIS A O 1
ATOM 1330 N N . ILE A 1 172 ? -3.708 11.881 -8.695 1.00 97.88 172 ILE A N 1
ATOM 1331 C CA . ILE A 1 172 ? -3.896 12.792 -7.561 1.00 97.88 172 ILE A CA 1
ATOM 1332 C C . ILE A 1 172 ? -2.798 13.846 -7.559 1.00 97.88 172 ILE A C 1
ATOM 1334 O O . ILE A 1 172 ? -1.620 13.504 -7.563 1.00 97.88 172 ILE A O 1
ATOM 1338 N N . TRP A 1 173 ? -3.173 15.116 -7.487 1.00 95.81 173 TRP A N 1
ATOM 1339 C CA . TRP A 1 173 ? -2.236 16.232 -7.624 1.00 95.81 173 TRP A CA 1
ATOM 1340 C C . TRP A 1 173 ? -1.995 16.986 -6.317 1.00 95.81 173 TRP A C 1
ATOM 1342 O O . TRP A 1 173 ? -0.991 17.691 -6.212 1.00 95.81 173 TRP A O 1
ATOM 1352 N N . THR A 1 174 ? -2.868 16.818 -5.317 1.00 95.69 174 THR A N 1
ATOM 1353 C CA . THR A 1 174 ? -2.816 17.554 -4.040 1.00 95.69 174 THR A CA 1
ATOM 1354 C C . THR A 1 174 ? -2.976 16.652 -2.810 1.00 95.69 174 THR A C 1
ATOM 1356 O O . THR A 1 174 ? -3.440 15.507 -2.891 1.00 95.69 174 THR A O 1
ATOM 1359 N N . MET A 1 175 ? -2.585 17.160 -1.634 1.00 95.69 175 MET A N 1
ATOM 1360 C CA . MET A 1 175 ? -2.774 16.453 -0.360 1.00 95.69 175 MET A CA 1
ATOM 1361 C C . MET A 1 175 ? -4.258 16.338 0.025 1.00 95.69 175 MET A C 1
ATOM 1363 O O . MET A 1 175 ? -4.667 15.347 0.635 1.00 95.69 175 MET A O 1
ATOM 1367 N N . GLU A 1 176 ? -5.077 17.316 -0.348 1.00 96.00 176 GLU A N 1
ATOM 1368 C CA . GLU A 1 176 ? -6.520 17.336 -0.122 1.00 96.00 176 GLU A CA 1
ATOM 1369 C C . GLU A 1 176 ? -7.216 16.188 -0.858 1.00 96.00 176 GLU A C 1
ATOM 1371 O O . GLU A 1 176 ? -8.016 15.464 -0.264 1.00 96.00 176 GLU A O 1
ATOM 1376 N N . GLU A 1 177 ? -6.870 15.979 -2.130 1.00 97.75 177 GLU A N 1
ATOM 1377 C CA . GLU A 1 177 ? -7.437 14.926 -2.975 1.00 97.75 177 GLU A CA 1
ATOM 1378 C C . GLU A 1 177 ? -7.129 13.523 -2.438 1.00 97.75 177 GLU A C 1
ATOM 1380 O O . GLU A 1 177 ? -8.026 12.679 -2.361 1.00 97.75 177 GLU A O 1
ATOM 1385 N N . ILE A 1 178 ? -5.885 13.259 -2.010 1.00 98.12 178 ILE A N 1
ATOM 1386 C CA . ILE A 1 178 ? -5.534 11.945 -1.446 1.00 98.12 178 ILE A CA 1
ATOM 1387 C C . ILE A 1 178 ? -6.216 11.721 -0.094 1.00 98.12 178 ILE A C 1
ATOM 1389 O O . ILE A 1 178 ? -6.698 10.620 0.182 1.00 98.12 178 ILE A O 1
ATOM 1393 N N . VAL A 1 179 ? -6.315 12.758 0.743 1.00 98.06 179 VAL A N 1
ATOM 1394 C CA . VAL A 1 179 ? -7.026 12.673 2.024 1.00 98.06 179 VAL A CA 1
ATOM 1395 C C . VAL A 1 179 ? -8.511 12.387 1.802 1.00 98.06 179 VAL A C 1
ATOM 1397 O O . VAL A 1 179 ? -9.064 11.531 2.500 1.00 98.06 179 VAL A O 1
ATOM 1400 N N . ASP A 1 180 ? -9.141 13.047 0.830 1.00 98.25 180 ASP A N 1
ATOM 1401 C CA . ASP A 1 180 ?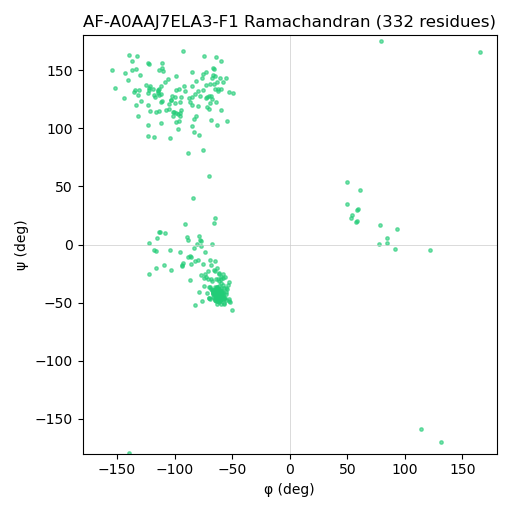 -10.543 12.833 0.467 1.00 98.25 180 ASP A CA 1
ATOM 1402 C C . ASP A 1 180 ? -10.782 11.440 -0.131 1.00 98.25 180 ASP A C 1
ATOM 1404 O O . ASP A 1 180 ? -11.728 10.757 0.263 1.00 98.25 180 ASP A O 1
ATOM 1408 N N . LEU A 1 181 ? -9.887 10.947 -0.994 1.00 98.44 181 LEU A N 1
ATOM 1409 C CA . LEU A 1 181 ? -9.958 9.581 -1.518 1.00 98.44 181 LEU A CA 1
ATOM 1410 C C . LEU A 1 181 ? -9.955 8.548 -0.383 1.00 98.44 181 LEU A C 1
ATOM 1412 O O . LEU A 1 181 ? -10.834 7.686 -0.310 1.00 98.44 181 LEU A O 1
ATOM 1416 N N . PHE A 1 182 ? -8.996 8.650 0.539 1.00 98.31 182 PHE A N 1
ATOM 1417 C CA . PHE A 1 182 ? -8.910 7.733 1.675 1.00 98.31 182 PHE A CA 1
ATOM 1418 C C . PHE A 1 182 ? -10.064 7.909 2.669 1.00 98.31 182 PHE A C 1
ATOM 1420 O O . PHE A 1 182 ? -10.485 6.929 3.288 1.00 98.31 182 PHE A O 1
ATOM 1427 N N . LYS A 1 183 ? -10.623 9.118 2.793 1.00 97.38 183 LYS A N 1
ATOM 1428 C CA . LYS A 1 183 ? -11.854 9.366 3.554 1.00 97.38 183 LYS A CA 1
ATOM 1429 C C . LYS A 1 183 ? -13.048 8.653 2.916 1.00 97.38 183 LYS A C 1
ATOM 1431 O O . LYS A 1 183 ? -13.754 7.930 3.611 1.00 97.38 183 LYS A O 1
ATOM 1436 N N . LYS A 1 184 ? -13.231 8.765 1.598 1.00 97.50 184 LYS A N 1
ATOM 1437 C CA . LYS A 1 184 ? -14.292 8.070 0.850 1.00 97.50 184 LYS A CA 1
ATOM 1438 C C . LYS A 1 184 ? -14.180 6.549 0.959 1.00 97.50 184 LYS A C 1
ATOM 1440 O O . LYS A 1 184 ? -15.207 5.890 1.120 1.00 97.50 184 LYS A O 1
ATOM 1445 N N . LEU A 1 185 ? -12.962 6.000 0.921 1.00 96.44 185 LEU A N 1
ATOM 1446 C CA . LEU A 1 185 ? -12.709 4.572 1.167 1.00 96.44 185 LEU A CA 1
ATOM 1447 C C . LEU A 1 185 ? -13.073 4.176 2.607 1.00 96.44 185 LEU A C 1
ATOM 1449 O O . LEU A 1 185 ? -13.793 3.204 2.824 1.00 96.44 185 LEU A O 1
ATOM 1453 N N . LYS A 1 186 ? -12.617 4.951 3.599 1.00 93.44 186 LYS A N 1
ATOM 1454 C CA . LYS A 1 186 ? -12.915 4.740 5.025 1.00 93.44 186 LYS A CA 1
ATOM 1455 C C . LYS A 1 186 ? -14.419 4.746 5.311 1.00 93.44 186 LYS A C 1
ATOM 1457 O O . LYS A 1 186 ? -14.907 3.851 6.000 1.00 93.44 186 LYS A O 1
ATOM 1462 N N . ASP A 1 187 ? -15.135 5.728 4.774 1.00 93.06 187 ASP A N 1
ATOM 1463 C CA . ASP A 1 187 ? -16.570 5.924 4.994 1.00 93.06 187 ASP A CA 1
ATOM 1464 C C . ASP A 1 187 ? -17.429 4.993 4.113 1.00 93.06 187 ASP A C 1
ATOM 1466 O O . ASP A 1 187 ? -18.655 5.036 4.181 1.00 93.06 187 ASP A O 1
ATOM 1470 N N . LYS A 1 188 ? -16.796 4.135 3.295 1.00 91.62 188 LYS A N 1
ATOM 1471 C CA . LYS A 1 188 ? -17.435 3.246 2.308 1.00 91.62 188 LYS A CA 1
ATOM 1472 C C . LYS A 1 188 ? -18.286 3.984 1.262 1.00 91.62 188 LYS A C 1
ATOM 1474 O O . LYS A 1 188 ? -19.117 3.366 0.603 1.00 91.62 188 LYS A O 1
ATOM 1479 N N . SER A 1 189 ? -18.069 5.288 1.075 1.00 93.31 189 SER A N 1
ATOM 1480 C CA . SER A 1 189 ? -18.689 6.061 -0.011 1.00 93.31 189 SER A CA 1
ATOM 1481 C C . SER A 1 189 ? -18.094 5.693 -1.371 1.00 93.31 189 SER A C 1
ATOM 1483 O O . SER A 1 189 ? -18.791 5.760 -2.379 1.00 93.31 189 SER A O 1
ATOM 1485 N N . LEU A 1 190 ? -16.822 5.292 -1.389 1.00 93.31 190 LEU A N 1
ATOM 1486 C CA . LEU A 1 190 ? -16.170 4.659 -2.527 1.00 93.31 190 LEU A CA 1
ATOM 1487 C C . LEU A 1 190 ? -15.865 3.211 -2.153 1.00 93.31 190 LEU A C 1
ATOM 1489 O O . LEU A 1 190 ? -15.163 2.957 -1.175 1.00 93.31 190 LEU A O 1
ATOM 1493 N N . THR A 1 191 ? -16.371 2.268 -2.940 1.00 93.06 191 THR A N 1
ATOM 1494 C CA . THR A 1 191 ? -16.093 0.842 -2.763 1.00 93.06 191 THR A CA 1
ATOM 1495 C C . THR A 1 191 ? -15.394 0.301 -4.000 1.00 93.06 191 THR A C 1
ATOM 1497 O O . THR A 1 191 ? -15.767 0.597 -5.133 1.00 93.06 191 THR A O 1
ATOM 1500 N N . ILE A 1 192 ? -14.333 -0.469 -3.773 1.00 94.44 192 ILE A N 1
ATOM 1501 C CA . ILE A 1 192 ? -13.586 -1.156 -4.822 1.00 94.44 192 ILE A CA 1
ATOM 1502 C C . ILE A 1 192 ? -13.650 -2.640 -4.484 1.00 94.44 192 ILE A C 1
ATOM 1504 O O . ILE A 1 192 ? -13.150 -3.067 -3.443 1.00 94.44 192 ILE A O 1
ATOM 1508 N N . HIS A 1 193 ? -14.307 -3.415 -5.345 1.00 93.62 193 HIS A N 1
ATOM 1509 C CA . HIS A 1 193 ? -14.481 -4.848 -5.133 1.00 93.62 193 HIS A CA 1
ATOM 1510 C C . HIS A 1 193 ? -13.132 -5.569 -5.114 1.00 93.62 193 HIS A C 1
ATOM 1512 O O . HIS A 1 193 ? -12.280 -5.329 -5.972 1.00 93.62 193 HIS A O 1
ATOM 1518 N N . ASN A 1 194 ? -12.963 -6.447 -4.123 1.00 94.50 194 ASN A N 1
ATOM 1519 C CA . ASN A 1 194 ? -11.766 -7.258 -3.902 1.00 94.50 194 ASN A CA 1
ATOM 1520 C C . ASN A 1 194 ? -10.450 -6.457 -3.913 1.00 94.50 194 ASN A C 1
ATOM 1522 O O . ASN A 1 194 ? -9.420 -6.930 -4.393 1.00 94.50 194 ASN A O 1
ATOM 1526 N N . LEU A 1 195 ? -10.475 -5.220 -3.410 1.00 97.06 195 LEU A N 1
ATOM 1527 C CA . LEU A 1 195 ? -9.263 -4.431 -3.233 1.00 97.06 195 LEU A CA 1
ATOM 1528 C C . LEU A 1 195 ? -8.355 -5.111 -2.206 1.00 97.06 195 LEU A C 1
ATOM 1530 O O . LEU A 1 195 ? -8.766 -5.314 -1.069 1.00 97.06 195 LEU A O 1
ATOM 1534 N N . VAL A 1 196 ? -7.122 -5.424 -2.601 1.00 97.00 196 VAL A N 1
ATOM 1535 C CA . VAL A 1 196 ? -6.128 -6.046 -1.706 1.00 97.00 196 VAL A CA 1
ATOM 1536 C C . VAL A 1 196 ? -4.845 -5.232 -1.582 1.00 97.00 196 VAL A C 1
ATOM 1538 O O . VAL A 1 196 ? -4.164 -5.324 -0.563 1.00 97.00 196 VAL A O 1
ATOM 1541 N N . LEU A 1 197 ? -4.517 -4.411 -2.586 1.00 98.38 197 LEU A N 1
ATOM 1542 C CA . LEU A 1 197 ? -3.294 -3.613 -2.634 1.00 98.38 197 LEU A CA 1
ATOM 1543 C C . LEU A 1 197 ? -3.602 -2.186 -3.087 1.00 98.38 197 LEU A C 1
ATOM 1545 O O . LEU A 1 197 ? -4.236 -1.985 -4.122 1.00 98.38 197 LEU A O 1
ATOM 1549 N N . ILE A 1 198 ? -3.093 -1.201 -2.351 1.00 98.75 198 ILE A N 1
ATOM 1550 C CA . ILE A 1 198 ? -3.039 0.196 -2.790 1.00 98.75 198 ILE A CA 1
ATOM 1551 C C . ILE A 1 198 ? -1.572 0.593 -2.940 1.00 98.75 198 ILE A C 1
ATOM 1553 O O . ILE A 1 198 ? -0.775 0.393 -2.024 1.00 98.75 198 ILE A O 1
ATOM 1557 N N . ILE A 1 199 ? -1.214 1.180 -4.076 1.00 98.75 199 ILE A N 1
ATOM 1558 C CA . ILE A 1 199 ? 0.120 1.725 -4.335 1.00 98.75 199 ILE A CA 1
ATOM 1559 C C . ILE A 1 199 ? 0.004 3.242 -4.430 1.00 98.75 199 ILE A C 1
ATOM 1561 O O . ILE A 1 199 ? -0.834 3.736 -5.172 1.00 98.75 199 ILE A O 1
ATOM 1565 N N . ILE A 1 200 ? 0.842 3.975 -3.700 1.00 98.62 200 ILE A N 1
ATOM 1566 C CA . ILE A 1 200 ? 0.958 5.436 -3.784 1.00 98.62 200 ILE A CA 1
ATOM 1567 C C . ILE A 1 200 ? 2.328 5.764 -4.380 1.00 98.62 200 ILE A C 1
ATOM 1569 O O . ILE A 1 200 ? 3.341 5.673 -3.681 1.00 98.62 200 ILE A O 1
ATOM 1573 N N . ASP A 1 201 ? 2.364 6.153 -5.654 1.00 97.25 201 ASP A N 1
ATOM 1574 C CA . ASP A 1 201 ? 3.578 6.538 -6.379 1.00 97.25 201 ASP A CA 1
ATOM 1575 C C . ASP A 1 201 ? 3.483 8.007 -6.821 1.00 97.25 201 ASP A C 1
ATOM 1577 O O . ASP A 1 201 ? 2.899 8.321 -7.847 1.00 97.25 201 ASP A O 1
ATOM 1581 N N . SER A 1 202 ? 3.982 8.970 -6.047 1.00 94.75 202 SER A N 1
ATOM 1582 C CA . SER A 1 202 ? 4.717 8.839 -4.785 1.00 94.75 202 SER A CA 1
ATOM 1583 C C . SER A 1 202 ? 4.313 9.919 -3.790 1.00 94.75 202 SER A C 1
ATOM 1585 O O . SER A 1 202 ? 4.221 11.092 -4.145 1.00 94.75 202 SER A O 1
ATOM 1587 N N . LEU A 1 203 ? 4.213 9.561 -2.512 1.00 93.19 203 LEU A N 1
ATOM 1588 C CA . LEU A 1 203 ? 3.792 10.483 -1.455 1.00 93.19 203 LEU A CA 1
ATOM 1589 C C . LEU A 1 203 ? 4.607 11.800 -1.366 1.00 93.19 203 LEU A C 1
ATOM 1591 O O . LEU A 1 203 ? 3.996 12.844 -1.138 1.00 93.19 203 LEU A O 1
ATOM 1595 N N . PRO A 1 204 ? 5.944 11.820 -1.566 1.00 92.62 204 PRO A N 1
ATOM 1596 C CA . PRO A 1 204 ? 6.722 13.062 -1.509 1.00 92.62 204 PRO A CA 1
ATOM 1597 C C . PRO A 1 204 ? 6.296 14.126 -2.515 1.00 92.62 204 PRO A C 1
ATOM 1599 O O . PRO A 1 204 ? 6.432 15.303 -2.214 1.00 92.62 204 PRO A O 1
ATOM 1602 N N . CYS A 1 205 ? 5.762 13.731 -3.674 1.00 91.50 205 CYS A N 1
ATOM 1603 C CA . CYS A 1 205 ? 5.326 14.672 -4.707 1.00 91.50 205 CYS A CA 1
ATOM 1604 C C . CYS A 1 205 ? 4.200 15.590 -4.208 1.00 91.50 205 CYS A C 1
ATOM 1606 O O . CYS A 1 205 ? 4.174 16.771 -4.538 1.00 91.50 205 CYS A O 1
ATOM 1608 N N . LEU A 1 206 ? 3.309 15.052 -3.370 1.00 93.25 206 LEU A N 1
ATOM 1609 C CA . LEU A 1 206 ? 2.231 15.809 -2.738 1.00 93.25 206 LEU A CA 1
ATOM 1610 C C . LEU A 1 206 ? 2.743 16.615 -1.535 1.00 93.25 206 LEU A C 1
ATOM 1612 O O . LEU A 1 206 ? 2.372 17.766 -1.346 1.00 93.25 206 LEU A O 1
ATOM 1616 N N . LEU A 1 207 ? 3.634 16.031 -0.725 1.00 89.88 207 LEU A N 1
ATOM 1617 C CA . LEU A 1 207 ? 4.151 16.683 0.485 1.00 89.88 207 LEU A CA 1
ATOM 1618 C C . LEU A 1 207 ? 5.076 17.868 0.195 1.00 89.88 207 LEU A C 1
ATOM 1620 O O . LEU A 1 207 ? 5.048 18.846 0.938 1.00 89.88 207 LEU A O 1
ATOM 1624 N N . MET A 1 208 ? 5.892 17.783 -0.859 1.00 86.81 208 MET A N 1
ATOM 1625 C CA . MET A 1 208 ? 6.861 18.823 -1.218 1.00 86.81 208 MET A CA 1
ATOM 1626 C C . MET A 1 208 ? 6.198 20.162 -1.549 1.00 86.81 208 MET A C 1
ATOM 1628 O O . MET A 1 208 ? 6.819 21.198 -1.337 1.00 86.81 208 MET A O 1
ATOM 1632 N N . GLN A 1 209 ? 4.937 20.155 -1.990 1.00 86.12 209 GLN A N 1
ATOM 1633 C CA . GLN A 1 209 ? 4.153 21.372 -2.231 1.00 86.12 209 GLN A CA 1
ATOM 1634 C C . GLN A 1 209 ? 3.922 22.197 -0.953 1.00 86.12 209 GLN A C 1
ATOM 1636 O O . GLN A 1 209 ? 3.645 23.385 -1.040 1.00 86.12 209 GLN A O 1
ATOM 1641 N N . HIS A 1 210 ? 4.065 21.575 0.222 1.00 85.94 210 HIS A N 1
ATOM 1642 C CA . HIS A 1 210 ? 3.881 22.193 1.538 1.00 85.94 210 HIS A CA 1
ATOM 1643 C C . HIS A 1 210 ? 5.195 22.308 2.330 1.00 85.94 210 HIS A C 1
ATOM 1645 O O . HIS A 1 210 ? 5.184 22.526 3.546 1.00 85.94 210 HIS A O 1
ATOM 1651 N N . PHE A 1 211 ? 6.348 22.068 1.696 1.00 78.44 211 PHE A N 1
ATOM 1652 C CA . PHE A 1 211 ? 7.642 22.229 2.359 1.00 78.44 211 PHE A CA 1
ATOM 1653 C C . PHE A 1 211 ? 7.984 23.713 2.491 1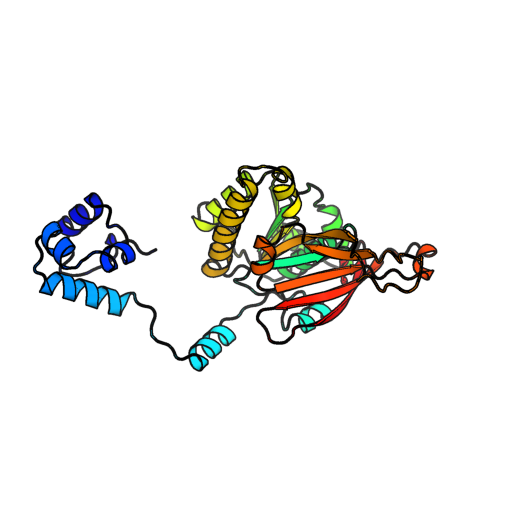.00 78.44 211 PHE A C 1
ATOM 1655 O O . PHE A 1 211 ? 7.885 24.463 1.529 1.00 78.44 211 PHE A O 1
ATOM 1662 N N . GLY A 1 212 ? 8.420 24.119 3.685 1.00 69.69 212 GLY A N 1
ATOM 1663 C CA . GLY A 1 212 ? 8.713 25.521 3.998 1.00 69.69 212 GLY A CA 1
ATOM 1664 C C . GLY A 1 212 ? 7.528 26.301 4.575 1.00 69.69 212 GLY A C 1
ATOM 1665 O O . GLY A 1 212 ? 7.723 27.433 4.996 1.00 69.69 212 GLY A O 1
ATOM 1666 N N . ASP A 1 213 ? 6.337 25.697 4.665 1.00 73.50 213 ASP A N 1
ATOM 1667 C CA . ASP A 1 213 ? 5.196 26.319 5.341 1.00 73.50 213 ASP A CA 1
ATOM 1668 C C . ASP A 1 213 ? 5.387 26.331 6.867 1.00 73.50 213 ASP A C 1
ATOM 1670 O O . ASP A 1 213 ? 5.379 25.280 7.522 1.00 73.50 213 ASP A O 1
ATOM 1674 N N . ASP A 1 214 ? 5.432 27.525 7.460 1.00 72.62 214 ASP A N 1
ATOM 1675 C CA . ASP A 1 214 ? 5.488 27.714 8.920 1.00 72.62 214 ASP A CA 1
ATOM 1676 C C . ASP A 1 214 ? 4.271 27.107 9.641 1.00 72.62 214 ASP A C 1
ATOM 1678 O O . ASP A 1 214 ? 4.349 26.641 10.782 1.00 72.62 214 ASP A O 1
ATOM 1682 N N . ASN A 1 215 ? 3.137 27.039 8.940 1.00 77.19 215 ASN A N 1
ATOM 1683 C CA . ASN A 1 215 ? 1.844 26.629 9.485 1.00 77.19 215 ASN A CA 1
ATOM 1684 C C . ASN A 1 215 ? 1.695 25.110 9.690 1.00 77.19 215 ASN A C 1
ATOM 1686 O O . ASN A 1 215 ? 0.625 24.651 10.092 1.00 77.19 215 ASN A O 1
ATOM 1690 N N . LYS A 1 216 ? 2.736 24.302 9.420 1.00 83.81 216 LYS A N 1
ATOM 1691 C CA . LYS A 1 216 ? 2.731 22.828 9.582 1.00 83.81 216 LYS A CA 1
ATOM 1692 C C . LYS A 1 216 ? 1.562 22.121 8.871 1.00 83.81 216 LYS A C 1
ATOM 1694 O O . LYS A 1 216 ? 1.210 20.994 9.227 1.00 83.81 216 LYS A O 1
ATOM 1699 N N . ILE A 1 217 ? 0.976 22.748 7.851 1.00 88.12 217 ILE A N 1
ATOM 1700 C CA . ILE A 1 217 ? -0.213 22.253 7.142 1.00 88.12 217 ILE A CA 1
ATOM 1701 C C . ILE A 1 217 ? 0.075 20.890 6.503 1.00 88.12 217 ILE A C 1
ATOM 1703 O O . ILE A 1 217 ? -0.684 19.941 6.706 1.00 88.12 217 ILE A O 1
ATOM 1707 N N . GLY A 1 218 ? 1.230 20.748 5.844 1.00 87.88 218 GLY A N 1
ATOM 1708 C CA . GLY A 1 218 ? 1.655 19.475 5.256 1.00 87.88 218 GLY A CA 1
ATOM 1709 C C . GLY A 1 218 ? 1.742 18.329 6.274 1.00 87.88 218 GLY A C 1
ATOM 1710 O O . GLY A 1 218 ? 1.335 17.205 5.979 1.00 87.88 218 GLY A O 1
ATOM 1711 N N . LEU A 1 219 ? 2.196 18.603 7.506 1.00 89.00 219 LEU A N 1
ATOM 1712 C CA . LEU A 1 219 ? 2.232 17.599 8.578 1.00 89.00 219 LEU A CA 1
ATOM 1713 C C . LEU A 1 219 ? 0.829 17.219 9.061 1.00 89.00 219 LEU A C 1
ATOM 1715 O O . LEU A 1 219 ? 0.595 16.050 9.371 1.00 89.00 219 LEU A O 1
ATOM 1719 N N . ASN A 1 220 ? -0.101 18.175 9.113 1.00 92.31 220 ASN A N 1
ATOM 1720 C CA . ASN A 1 220 ? -1.492 17.894 9.457 1.00 92.31 220 ASN A CA 1
ATOM 1721 C C . ASN A 1 220 ? -2.130 16.966 8.413 1.00 92.31 220 ASN A C 1
ATOM 1723 O O . ASN A 1 220 ? -2.634 15.899 8.770 1.00 92.31 220 ASN A O 1
ATOM 1727 N N . TYR A 1 221 ? -2.016 17.300 7.124 1.00 94.75 221 TYR A N 1
ATOM 1728 C CA . TYR A 1 221 ? -2.517 16.436 6.053 1.00 94.75 221 TYR A CA 1
ATOM 1729 C C . TYR A 1 221 ? -1.897 15.044 6.091 1.00 94.75 221 TYR A C 1
ATOM 1731 O O . TYR A 1 221 ? -2.615 14.049 5.989 1.00 94.75 221 TYR A O 1
ATOM 1739 N N . LEU A 1 222 ? -0.582 14.957 6.302 1.00 94.44 222 LEU A N 1
ATOM 1740 C CA . LEU A 1 222 ? 0.106 13.678 6.422 1.00 94.44 222 LEU A CA 1
ATOM 1741 C C . LEU A 1 222 ? -0.433 12.849 7.593 1.00 94.44 222 LEU A C 1
ATOM 1743 O O . LEU A 1 222 ? -0.670 11.653 7.441 1.00 94.44 222 LEU A O 1
ATOM 1747 N N . ASN A 1 223 ? -0.669 13.472 8.748 1.00 95.06 223 ASN A N 1
ATOM 1748 C CA . ASN A 1 223 ? -1.222 12.792 9.916 1.00 95.06 223 ASN A CA 1
ATOM 1749 C C . ASN A 1 223 ? -2.650 12.283 9.663 1.00 95.06 223 ASN A C 1
ATOM 1751 O O . ASN A 1 223 ? -2.966 11.129 9.963 1.00 95.06 223 ASN A O 1
ATOM 1755 N N . VAL A 1 224 ? -3.509 13.114 9.067 1.00 96.81 224 VAL A N 1
ATOM 1756 C CA . VAL A 1 224 ? -4.879 12.722 8.697 1.00 96.81 224 VAL A CA 1
ATOM 1757 C C . VAL A 1 224 ? -4.858 11.565 7.696 1.00 96.81 224 VAL A C 1
ATOM 1759 O O . VAL A 1 224 ? -5.525 10.552 7.923 1.00 96.81 224 VAL A O 1
ATOM 1762 N N . LEU A 1 225 ? -4.044 11.671 6.642 1.00 97.62 225 LEU A N 1
ATOM 1763 C CA . LEU A 1 225 ? -3.870 10.626 5.636 1.00 97.62 225 LEU A CA 1
ATOM 1764 C C . LEU A 1 225 ? -3.427 9.310 6.276 1.00 97.62 225 LEU A C 1
ATOM 1766 O O . LEU A 1 225 ? -4.055 8.280 6.056 1.00 97.62 225 LEU A O 1
ATOM 1770 N N . VAL A 1 226 ? -2.391 9.334 7.118 1.00 97.44 226 VAL A N 1
ATOM 1771 C CA . VAL A 1 226 ? -1.882 8.140 7.808 1.00 97.44 226 VAL A CA 1
ATOM 1772 C C . VAL A 1 226 ? -2.962 7.470 8.652 1.00 97.44 226 VAL A C 1
ATOM 1774 O O . VAL A 1 226 ? -3.065 6.241 8.649 1.00 97.44 226 VAL A O 1
ATOM 1777 N N . ASN A 1 227 ? -3.787 8.245 9.355 1.00 97.44 227 ASN A N 1
ATOM 1778 C CA . ASN A 1 227 ? -4.879 7.694 10.154 1.00 97.44 227 ASN A CA 1
ATOM 1779 C C . ASN A 1 227 ? -5.956 7.041 9.279 1.00 97.44 227 ASN A C 1
ATOM 1781 O O . ASN A 1 227 ? -6.451 5.966 9.627 1.00 97.44 227 ASN A O 1
ATOM 1785 N N . HIS A 1 228 ? -6.283 7.631 8.126 1.00 97.88 228 HIS A N 1
ATOM 1786 C CA . HIS A 1 228 ? -7.183 6.997 7.163 1.00 97.88 228 HIS A CA 1
ATOM 1787 C C . HIS A 1 228 ? -6.566 5.734 6.549 1.00 97.88 228 HIS A C 1
ATOM 1789 O O . HIS A 1 228 ? -7.225 4.698 6.535 1.00 97.88 228 HIS A O 1
ATOM 1795 N N . CYS A 1 229 ? -5.296 5.766 6.139 1.00 98.06 229 CYS A N 1
ATOM 1796 C CA . CYS A 1 229 ? -4.572 4.602 5.627 1.00 98.06 229 CYS A CA 1
ATOM 1797 C C . CYS A 1 229 ? -4.562 3.448 6.638 1.00 98.06 229 CYS A C 1
ATOM 1799 O O . CYS A 1 229 ? -4.891 2.323 6.281 1.00 98.06 229 CYS A O 1
ATOM 1801 N N . ARG A 1 230 ? -4.251 3.717 7.914 1.00 96.88 230 ARG A N 1
ATOM 1802 C CA . ARG A 1 230 ? -4.262 2.703 8.986 1.00 96.88 230 ARG A CA 1
ATOM 1803 C C . ARG A 1 230 ? -5.640 2.081 9.181 1.00 96.88 230 ARG A C 1
ATOM 1805 O O . ARG A 1 230 ? -5.738 0.867 9.348 1.00 96.88 230 ARG A O 1
ATOM 1812 N N . PHE A 1 231 ? -6.691 2.901 9.153 1.00 96.19 231 PHE A N 1
ATOM 1813 C CA . PHE A 1 231 ? -8.064 2.408 9.221 1.00 96.19 231 PHE A CA 1
ATOM 1814 C C . PHE A 1 231 ? -8.386 1.518 8.019 1.00 96.19 231 PHE A C 1
ATOM 1816 O O . PHE A 1 231 ? -8.891 0.415 8.206 1.00 96.19 231 PHE A O 1
ATOM 1823 N N . VAL A 1 232 ? -8.069 1.979 6.804 1.00 96.69 232 VAL A N 1
ATOM 1824 C CA . VAL A 1 232 ? -8.356 1.250 5.564 1.00 96.69 232 VAL A CA 1
ATOM 1825 C C . VAL A 1 232 ? -7.619 -0.087 5.539 1.00 96.69 232 VAL A C 1
ATOM 1827 O O . VAL A 1 232 ? -8.239 -1.122 5.325 1.00 96.69 232 VAL A O 1
ATOM 1830 N N . CYS A 1 233 ? -6.325 -0.080 5.857 1.00 95.44 233 CYS A N 1
ATOM 1831 C CA . CYS A 1 233 ? -5.515 -1.280 6.010 1.00 95.44 233 CYS A CA 1
ATOM 1832 C C . CYS A 1 233 ? -6.172 -2.308 6.937 1.00 95.44 233 CYS A C 1
ATOM 1834 O O . CYS A 1 233 ? -6.381 -3.449 6.535 1.00 95.44 233 CYS A O 1
ATOM 1836 N N . LYS A 1 234 ? -6.493 -1.905 8.174 1.00 91.88 234 LYS A N 1
ATOM 1837 C CA . LYS A 1 234 ? -6.938 -2.828 9.226 1.00 91.88 234 LYS A CA 1
ATOM 1838 C C . LYS A 1 234 ? -8.374 -3.318 9.042 1.00 91.88 234 LYS A C 1
ATOM 1840 O O . LYS A 1 234 ? -8.661 -4.455 9.390 1.00 91.88 234 LYS A O 1
ATOM 1845 N N . ASN A 1 235 ? -9.272 -2.471 8.543 1.00 92.06 235 ASN A N 1
ATOM 1846 C CA . ASN A 1 235 ? -10.699 -2.796 8.476 1.00 92.06 235 ASN A CA 1
ATOM 1847 C C . ASN A 1 235 ? -11.128 -3.415 7.145 1.00 92.06 235 ASN A C 1
ATOM 1849 O O . ASN A 1 235 ? -12.209 -3.996 7.083 1.00 92.06 235 ASN A O 1
ATOM 1853 N N . PHE A 1 236 ? -10.317 -3.274 6.096 1.00 93.44 236 PHE A N 1
ATOM 1854 C CA . PHE A 1 236 ? -10.595 -3.860 4.784 1.00 93.44 236 PHE A CA 1
ATOM 1855 C C . PHE A 1 236 ? -9.574 -4.926 4.372 1.00 93.44 236 PHE A C 1
ATOM 1857 O O . PHE A 1 236 ? -9.646 -5.402 3.246 1.00 93.44 236 PHE A O 1
ATOM 1864 N N . ASP A 1 237 ? -8.636 -5.297 5.253 1.00 93.31 237 ASP A N 1
ATOM 1865 C CA . ASP A 1 237 ? -7.550 -6.240 4.959 1.00 93.31 237 ASP A CA 1
ATOM 1866 C C . ASP A 1 237 ? -6.803 -5.884 3.660 1.00 93.31 237 ASP A C 1
ATOM 1868 O O . ASP A 1 237 ? -6.636 -6.702 2.755 1.00 93.31 237 ASP A O 1
ATOM 1872 N N . VAL A 1 238 ? -6.329 -4.636 3.583 1.00 96.38 238 VAL A N 1
ATOM 1873 C CA . VAL A 1 238 ? -5.602 -4.091 2.425 1.00 96.38 238 VAL A CA 1
ATOM 1874 C C . VAL A 1 238 ? -4.141 -3.823 2.786 1.00 96.38 238 VAL A C 1
ATOM 1876 O O . VAL A 1 238 ? -3.836 -3.271 3.848 1.00 96.38 238 VAL A O 1
ATOM 1879 N N . GLY A 1 239 ? -3.212 -4.196 1.906 1.00 97.31 239 GLY A N 1
ATOM 1880 C CA . GLY A 1 239 ? -1.817 -3.755 1.967 1.00 97.31 239 GLY A CA 1
ATOM 1881 C C . GLY A 1 239 ? -1.642 -2.400 1.281 1.00 97.31 239 GLY A C 1
ATOM 1882 O O . GLY A 1 239 ? -2.182 -2.185 0.198 1.00 97.31 239 GLY A O 1
ATOM 1883 N N . ILE A 1 240 ? -0.884 -1.481 1.881 1.00 98.56 240 ILE A N 1
ATOM 1884 C CA . ILE A 1 240 ? -0.537 -0.198 1.245 1.00 98.56 240 ILE A CA 1
ATOM 1885 C C . ILE A 1 240 ? 0.968 -0.154 1.000 1.00 98.56 240 ILE A C 1
ATOM 1887 O O . ILE A 1 240 ? 1.744 -0.424 1.913 1.00 98.56 240 ILE A O 1
ATOM 1891 N N . VAL A 1 241 ? 1.387 0.223 -0.206 1.00 98.62 241 VAL A N 1
ATOM 1892 C CA . VAL A 1 241 ? 2.789 0.475 -0.561 1.00 98.62 241 VAL A CA 1
ATOM 1893 C C . VAL A 1 241 ? 2.948 1.942 -0.938 1.00 98.62 241 VAL A C 1
ATOM 1895 O O . VAL A 1 241 ? 2.421 2.391 -1.950 1.00 98.62 241 VAL A O 1
ATOM 1898 N N . CYS A 1 242 ? 3.705 2.689 -0.141 1.00 98.25 242 CYS A N 1
ATOM 1899 C CA . CYS A 1 242 ? 4.050 4.076 -0.424 1.00 98.25 242 CYS A CA 1
ATOM 1900 C C . CYS A 1 242 ? 5.456 4.169 -1.014 1.00 98.25 242 CYS A C 1
ATOM 1902 O O . CYS A 1 242 ? 6.427 3.716 -0.404 1.00 98.25 242 CYS A O 1
ATOM 1904 N N . VAL A 1 243 ? 5.584 4.819 -2.166 1.00 98.00 243 VAL A N 1
ATOM 1905 C CA . VAL A 1 243 ? 6.883 5.168 -2.737 1.00 98.00 243 VAL A CA 1
ATOM 1906 C C . VAL A 1 243 ? 7.386 6.449 -2.083 1.00 98.00 243 VAL A C 1
ATOM 1908 O O . VAL A 1 243 ? 6.678 7.455 -2.034 1.00 98.00 243 VAL A O 1
ATOM 1911 N N . ASN A 1 244 ? 8.629 6.415 -1.611 1.00 95.75 244 ASN A N 1
ATOM 1912 C CA . ASN A 1 244 ? 9.345 7.565 -1.076 1.00 95.75 244 ASN A CA 1
ATOM 1913 C C . ASN A 1 244 ? 10.648 7.802 -1.849 1.00 95.75 244 ASN A C 1
ATOM 1915 O O . ASN A 1 244 ? 11.227 6.889 -2.446 1.00 95.75 244 ASN A O 1
ATOM 1919 N N . ILE A 1 245 ? 11.131 9.038 -1.834 1.00 93.62 245 ILE A N 1
ATOM 1920 C CA . ILE A 1 245 ? 12.442 9.408 -2.361 1.00 93.62 245 ILE A CA 1
ATOM 1921 C C . ILE A 1 245 ? 13.436 9.491 -1.206 1.00 93.62 245 ILE A C 1
ATOM 1923 O O . ILE A 1 245 ? 13.076 9.877 -0.098 1.00 93.62 245 ILE A O 1
ATOM 1927 N N . GLN A 1 246 ? 14.687 9.117 -1.443 1.00 91.00 246 GLN A N 1
ATOM 1928 C CA . GLN A 1 246 ? 15.778 9.463 -0.537 1.00 91.00 246 GLN A CA 1
ATOM 1929 C C . GLN A 1 246 ? 16.483 10.718 -1.048 1.00 91.00 246 GLN A C 1
ATOM 1931 O O . GLN A 1 246 ? 16.787 10.824 -2.235 1.00 91.00 246 GLN A O 1
ATOM 1936 N N . THR A 1 247 ? 16.741 11.652 -0.142 1.00 84.88 247 THR A N 1
ATOM 1937 C CA . THR A 1 247 ? 17.537 12.861 -0.374 1.00 84.88 247 THR A CA 1
ATOM 1938 C C . THR A 1 247 ? 18.898 12.703 0.287 1.00 84.88 247 THR A C 1
ATOM 1940 O O . THR A 1 247 ? 18.980 12.146 1.385 1.00 84.88 247 THR A O 1
ATOM 1943 N N . ARG A 1 248 ? 19.948 13.206 -0.359 1.00 83.25 248 ARG A N 1
ATOM 1944 C CA . ARG A 1 248 ? 21.315 13.217 0.168 1.00 83.25 248 ARG A CA 1
ATOM 1945 C C . ARG A 1 248 ? 21.567 14.555 0.847 1.00 83.25 248 ARG A C 1
ATOM 1947 O O . ARG A 1 248 ? 21.318 15.595 0.247 1.00 83.25 248 ARG A O 1
ATOM 1954 N N . TRP A 1 249 ? 22.017 14.508 2.091 1.00 75.81 249 TRP A N 1
ATOM 1955 C CA . TRP A 1 249 ? 22.389 15.677 2.875 1.00 75.81 249 TRP A CA 1
ATOM 1956 C C . TRP A 1 249 ? 23.866 15.573 3.198 1.00 75.81 249 TRP A C 1
ATOM 1958 O O . TRP A 1 249 ? 24.305 14.552 3.719 1.00 75.81 249 TRP A O 1
ATOM 1968 N N . VAL A 1 250 ? 24.617 16.619 2.887 1.00 76.19 250 VAL A N 1
ATOM 1969 C CA . VAL A 1 250 ? 26.021 16.723 3.268 1.00 76.19 250 VAL A CA 1
ATOM 1970 C C . VAL A 1 250 ? 26.061 17.527 4.561 1.00 76.19 250 VAL A C 1
ATOM 1972 O O . VAL A 1 250 ? 25.671 18.693 4.565 1.00 76.19 250 VAL A O 1
ATOM 1975 N N . GLN A 1 251 ? 26.449 16.892 5.667 1.00 67.81 251 GLN A N 1
ATOM 1976 C CA . GLN A 1 251 ? 26.766 17.604 6.905 1.00 67.81 251 GLN A CA 1
ATOM 1977 C C . GLN A 1 251 ? 28.282 17.752 7.007 1.00 67.81 251 GLN A C 1
ATOM 1979 O O . GLN A 1 251 ? 29.022 16.797 6.766 1.00 67.81 251 GLN A O 1
ATOM 1984 N N . GLN A 1 252 ? 28.724 18.967 7.321 1.00 60.00 252 GLN A N 1
ATOM 1985 C CA . GLN A 1 252 ? 30.102 19.244 7.693 1.00 60.00 252 GLN A CA 1
ATOM 1986 C C . GLN A 1 252 ? 30.228 18.916 9.180 1.00 60.00 252 GLN A C 1
ATOM 1988 O O . GLN A 1 252 ? 29.655 19.623 10.012 1.00 60.00 252 GLN A O 1
ATOM 1993 N N . ASP A 1 253 ? 30.919 17.827 9.504 1.00 57.25 253 ASP A N 1
ATOM 1994 C CA . ASP A 1 253 ? 31.306 17.566 10.885 1.00 57.25 253 ASP A CA 1
ATOM 1995 C C . ASP A 1 253 ? 32.616 18.324 11.133 1.00 57.25 253 ASP A C 1
ATOM 1997 O O . ASP A 1 253 ? 33.615 18.123 10.436 1.00 57.25 253 ASP A O 1
ATOM 2001 N N . LEU A 1 254 ? 32.606 19.240 12.104 1.00 54.09 254 LEU A N 1
ATOM 2002 C CA . LEU A 1 254 ? 33.841 19.792 12.654 1.00 54.09 254 LEU A CA 1
ATOM 2003 C C . LEU A 1 254 ? 34.514 18.642 13.408 1.00 54.09 254 LEU A C 1
ATOM 2005 O O . LEU A 1 254 ? 34.007 18.216 14.443 1.00 54.09 254 LEU A O 1
ATOM 2009 N N . ALA A 1 255 ? 35.599 18.092 12.861 1.00 53.25 255 ALA A N 1
ATOM 2010 C CA . ALA A 1 255 ? 36.427 17.151 13.604 1.00 53.25 255 ALA A CA 1
ATOM 2011 C C . ALA A 1 255 ? 36.921 17.832 14.891 1.00 53.25 255 ALA A C 1
ATOM 2013 O O . ALA A 1 255 ? 37.244 19.022 14.867 1.00 53.25 255 ALA A O 1
ATOM 2014 N N . ASP A 1 256 ? 36.948 17.091 16.002 1.00 50.03 256 ASP A N 1
ATOM 2015 C CA . ASP A 1 256 ? 37.460 17.585 17.281 1.00 50.03 256 ASP A CA 1
ATOM 2016 C C . ASP A 1 256 ? 38.842 18.227 17.077 1.00 50.03 256 ASP A C 1
ATOM 2018 O O . ASP A 1 256 ? 39.719 17.633 16.444 1.00 50.03 256 ASP A O 1
ATOM 2022 N N . TYR A 1 257 ? 39.025 19.446 17.593 1.00 49.81 257 TYR A N 1
ATOM 2023 C CA . TYR A 1 257 ? 40.306 20.152 17.580 1.00 49.81 257 TYR A CA 1
ATOM 2024 C C . TYR A 1 257 ? 41.384 19.260 18.216 1.00 49.81 257 TYR A C 1
ATOM 2026 O O . TYR A 1 257 ? 41.417 19.092 19.433 1.00 49.81 257 TYR A O 1
ATOM 2034 N N . GLN A 1 258 ? 42.273 18.689 17.403 1.00 47.94 258 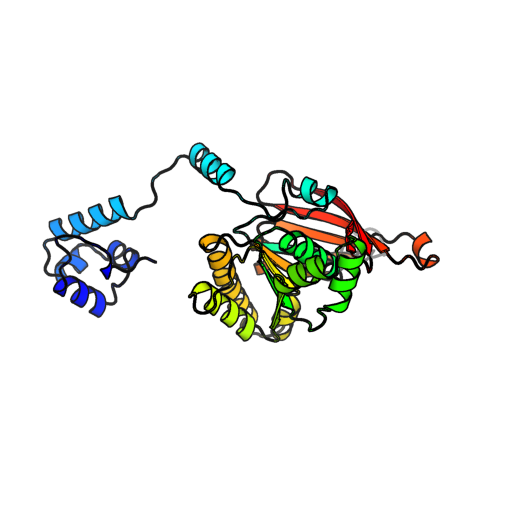GLN A N 1
ATOM 2035 C CA . GLN A 1 258 ? 43.561 18.187 17.874 1.00 47.94 258 GLN A CA 1
ATOM 2036 C C . GLN A 1 258 ? 44.575 19.306 17.629 1.00 47.94 258 GLN A C 1
ATOM 2038 O O . GLN A 1 258 ? 44.843 19.652 16.483 1.00 47.94 258 GLN A O 1
ATOM 2043 N N . GLU A 1 259 ? 45.071 19.915 18.708 1.00 48.75 259 GLU A N 1
ATOM 2044 C CA . GLU A 1 259 ? 45.909 21.130 18.719 1.00 48.75 259 GLU A CA 1
ATOM 2045 C C . GLU A 1 259 ? 47.311 20.977 18.083 1.00 48.75 259 GLU A C 1
ATOM 2047 O O . GLU A 1 259 ? 48.176 21.809 18.337 1.00 48.75 259 GLU A O 1
ATOM 2052 N N . GLU A 1 260 ? 47.581 19.959 17.258 1.00 52.16 260 GLU A N 1
ATOM 2053 C CA . GLU A 1 260 ? 48.958 19.660 16.827 1.00 52.16 260 GLU A CA 1
ATOM 2054 C C . GLU A 1 260 ? 49.231 19.656 15.314 1.00 52.16 260 GLU A C 1
ATOM 2056 O O . GLU A 1 260 ? 50.386 19.502 14.942 1.00 52.16 260 GLU A O 1
ATOM 2061 N N . ASP A 1 261 ? 48.263 19.939 14.432 1.00 47.78 261 ASP A N 1
ATOM 2062 C CA . ASP A 1 261 ? 48.549 20.122 12.997 1.00 47.78 261 ASP A CA 1
ATOM 2063 C C . ASP A 1 261 ? 47.667 21.216 12.358 1.00 47.78 261 ASP A C 1
ATOM 2065 O O . ASP A 1 261 ? 46.439 21.139 12.383 1.00 47.78 261 ASP A O 1
ATOM 2069 N N . ASP A 1 262 ? 48.292 22.206 11.704 1.00 52.72 262 ASP A N 1
ATOM 2070 C CA . ASP A 1 262 ? 47.693 23.356 10.980 1.00 52.72 262 ASP A CA 1
ATOM 2071 C C . ASP A 1 262 ? 46.848 22.968 9.730 1.00 52.72 262 ASP A C 1
ATOM 2073 O O . ASP A 1 262 ? 46.628 23.752 8.799 1.00 52.72 262 ASP A O 1
ATOM 2077 N N . HIS A 1 263 ? 46.348 21.734 9.668 1.00 51.19 263 HIS A N 1
ATOM 2078 C CA . HIS A 1 263 ? 45.542 21.211 8.571 1.00 51.19 263 HIS A CA 1
ATOM 2079 C C . HIS A 1 263 ? 44.188 20.709 9.074 1.00 51.19 263 HIS A C 1
ATOM 2081 O O . HIS A 1 263 ? 44.018 19.542 9.424 1.00 51.19 263 HIS A O 1
ATOM 2087 N N . VAL A 1 264 ? 43.181 21.586 9.026 1.00 51.25 264 VAL A N 1
ATOM 2088 C CA . VAL A 1 264 ? 41.775 21.209 9.223 1.00 51.25 264 VAL A CA 1
ATOM 2089 C C . VAL A 1 264 ? 41.364 20.248 8.102 1.00 51.25 264 VAL A C 1
ATOM 2091 O O . VAL A 1 264 ? 41.123 20.657 6.966 1.00 51.25 264 VAL A O 1
ATOM 2094 N N . ARG A 1 265 ? 41.282 18.947 8.400 1.00 50.62 265 ARG A N 1
ATOM 2095 C CA . ARG A 1 265 ? 40.637 17.974 7.508 1.00 50.62 265 ARG A CA 1
ATOM 2096 C C . ARG A 1 265 ? 39.127 18.082 7.678 1.00 50.62 265 ARG A C 1
ATOM 2098 O O . ARG A 1 265 ? 38.543 17.458 8.560 1.00 50.62 265 ARG A O 1
ATOM 2105 N N . GLU A 1 266 ? 38.493 18.874 6.821 1.00 52.66 266 GLU A N 1
ATOM 2106 C CA . GLU A 1 266 ? 37.035 18.883 6.706 1.00 52.66 266 GLU A CA 1
ATOM 2107 C C . GLU A 1 266 ? 36.550 17.483 6.315 1.00 52.66 266 GLU A C 1
ATOM 2109 O O . GLU A 1 266 ? 36.871 16.972 5.239 1.00 52.66 266 GLU A O 1
ATOM 2114 N N . THR A 1 267 ? 35.792 16.842 7.203 1.00 54.59 267 THR A N 1
ATOM 2115 C CA . THR A 1 267 ? 35.212 15.526 6.934 1.00 54.59 267 THR A CA 1
ATOM 2116 C C . THR A 1 267 ? 33.725 15.712 6.659 1.00 54.59 267 THR A C 1
ATOM 2118 O O . THR A 1 267 ? 32.971 16.186 7.506 1.00 54.59 267 THR A O 1
ATOM 2121 N N . TYR A 1 268 ? 33.298 15.375 5.445 1.00 59.53 268 TYR A N 1
ATOM 2122 C CA . TYR A 1 268 ? 31.905 15.482 5.024 1.00 59.53 268 TYR A CA 1
ATOM 2123 C C . TYR A 1 268 ? 31.209 14.132 5.201 1.00 59.53 268 TYR A C 1
ATOM 2125 O O . TYR A 1 268 ? 31.628 13.136 4.607 1.00 59.53 268 TYR A O 1
ATOM 2133 N N . VAL A 1 269 ? 30.124 14.091 5.978 1.00 64.69 269 VAL A N 1
ATOM 2134 C CA . VAL A 1 269 ? 29.292 12.888 6.117 1.00 64.69 269 VAL A CA 1
ATOM 2135 C C . VAL A 1 269 ? 28.055 13.033 5.236 1.00 64.69 269 VAL A C 1
ATOM 2137 O O . VAL A 1 269 ? 27.190 13.883 5.463 1.00 64.69 269 VAL A O 1
ATOM 2140 N N . GLU A 1 270 ? 27.955 12.185 4.209 1.00 67.88 270 GLU A N 1
ATOM 2141 C CA . GLU A 1 270 ? 26.768 12.102 3.358 1.00 67.88 270 GLU A CA 1
ATOM 2142 C C . GLU A 1 270 ? 25.697 11.243 4.042 1.00 67.88 270 GLU A C 1
ATOM 2144 O O . GLU A 1 270 ? 25.818 10.022 4.167 1.00 67.88 270 GLU A O 1
ATOM 2149 N N . LYS A 1 271 ? 24.609 11.880 4.475 1.00 74.94 271 LYS A N 1
ATOM 2150 C CA . LYS A 1 271 ? 23.472 11.208 5.100 1.00 74.94 271 LYS A CA 1
ATOM 2151 C C . LYS A 1 271 ? 22.315 11.080 4.121 1.00 74.94 271 LYS A C 1
ATOM 2153 O O . LYS A 1 271 ? 21.792 12.068 3.605 1.00 74.94 271 LYS A O 1
ATOM 2158 N N . GLN A 1 272 ? 21.853 9.852 3.912 1.00 79.19 272 GLN A N 1
ATOM 2159 C CA . GLN A 1 272 ? 20.634 9.594 3.150 1.00 79.19 272 GLN A CA 1
ATOM 2160 C C . GLN A 1 272 ? 19.412 9.676 4.067 1.00 79.19 272 GLN A C 1
ATOM 2162 O O . GLN A 1 272 ? 19.308 8.969 5.070 1.00 79.19 272 GLN A O 1
ATOM 2167 N N . ILE A 1 273 ? 18.470 10.551 3.720 1.00 84.56 273 ILE A N 1
ATOM 2168 C CA . ILE A 1 273 ? 17.258 10.813 4.502 1.00 84.56 273 ILE A CA 1
ATOM 2169 C C . ILE A 1 273 ? 16.029 10.520 3.642 1.00 84.56 273 ILE A C 1
ATOM 2171 O O . ILE A 1 273 ? 15.968 10.904 2.477 1.00 84.56 273 ILE A O 1
ATOM 2175 N N . ARG A 1 274 ? 15.031 9.842 4.219 1.00 89.31 274 ARG A N 1
ATOM 2176 C CA . ARG A 1 274 ? 13.727 9.611 3.577 1.00 89.31 274 ARG A CA 1
ATOM 2177 C C . ARG A 1 274 ? 12.951 10.928 3.448 1.00 89.31 274 ARG A C 1
ATOM 2179 O O . ARG A 1 274 ? 12.764 11.630 4.442 1.00 89.31 274 ARG A O 1
ATOM 2186 N N . GLY A 1 275 ? 12.480 11.228 2.240 1.00 84.88 275 GLY A N 1
ATOM 2187 C CA . GLY A 1 275 ? 11.947 12.530 1.832 1.00 84.88 275 GLY A CA 1
ATOM 2188 C C . GLY A 1 275 ? 10.664 12.955 2.543 1.00 84.88 275 GLY A C 1
ATOM 2189 O O . GLY A 1 275 ? 10.411 14.143 2.666 1.00 84.88 275 GLY A O 1
ATOM 2190 N N . SER A 1 276 ? 9.884 12.021 3.092 1.00 86.00 276 SER A N 1
ATOM 2191 C CA . SER A 1 276 ? 8.659 12.340 3.854 1.00 86.00 276 SER A CA 1
ATOM 2192 C C . SER A 1 276 ? 8.903 12.810 5.302 1.00 86.00 276 SER A C 1
ATOM 2194 O O . SER A 1 276 ? 7.954 12.961 6.071 1.00 86.00 276 SER A O 1
ATOM 2196 N N . GLY A 1 277 ? 10.159 13.034 5.699 1.00 87.12 277 GLY A N 1
ATOM 2197 C CA . GLY A 1 277 ? 10.516 13.624 6.992 1.00 87.12 277 GLY A CA 1
ATOM 2198 C C . GLY A 1 277 ? 10.466 12.660 8.185 1.00 87.12 277 GLY A C 1
ATOM 2199 O O . GLY A 1 277 ? 10.079 11.497 8.069 1.00 87.12 277 GLY A O 1
ATOM 2200 N N . LYS A 1 278 ? 10.887 13.149 9.364 1.00 87.06 278 LYS A N 1
ATOM 2201 C CA . LYS A 1 278 ? 11.051 12.337 10.591 1.00 87.06 278 LYS A CA 1
ATOM 2202 C C . LYS A 1 278 ? 9.753 11.683 11.068 1.00 87.06 278 LYS A C 1
ATOM 2204 O O . LYS A 1 278 ? 9.780 10.522 11.450 1.00 87.06 278 LYS A O 1
ATOM 2209 N N . TYR A 1 279 ? 8.620 12.386 11.002 1.00 90.75 279 TYR A N 1
ATOM 2210 C CA . TYR A 1 279 ? 7.317 11.824 11.383 1.00 90.75 279 TYR A CA 1
ATOM 2211 C C . TYR A 1 279 ? 7.016 10.531 10.610 1.00 90.75 279 TYR A C 1
ATOM 2213 O O . TYR A 1 279 ? 6.698 9.505 11.212 1.00 90.75 279 TYR A O 1
ATOM 2221 N N . TRP A 1 280 ? 7.202 10.556 9.285 1.00 93.06 280 TRP A N 1
ATOM 2222 C CA . TRP A 1 280 ? 6.937 9.408 8.421 1.00 93.06 280 TRP A CA 1
ATOM 2223 C C . TRP A 1 280 ? 7.817 8.202 8.748 1.00 93.06 280 TRP A C 1
ATOM 2225 O O . TRP A 1 280 ? 7.384 7.067 8.594 1.00 93.06 280 TRP A O 1
ATOM 2235 N N . GLN A 1 281 ? 9.032 8.415 9.256 1.00 91.69 281 GLN A N 1
ATOM 2236 C CA . GLN A 1 281 ? 9.994 7.339 9.496 1.00 91.69 281 GLN A CA 1
ATOM 2237 C C . GLN A 1 281 ? 9.489 6.235 10.432 1.00 91.69 281 GLN A C 1
ATOM 2239 O O . GLN A 1 281 ? 9.956 5.095 10.329 1.00 91.69 281 GLN A O 1
ATOM 2244 N N . HIS A 1 282 ? 8.542 6.572 11.309 1.00 91.50 282 HIS A N 1
ATOM 2245 C CA . HIS A 1 282 ? 7.943 5.674 12.292 1.00 91.50 282 HIS A CA 1
ATOM 2246 C C . HIS A 1 282 ? 6.624 5.039 11.823 1.00 91.50 282 HIS A C 1
ATOM 2248 O O . HIS A 1 282 ? 6.084 4.185 12.525 1.00 91.50 282 HIS A O 1
ATOM 2254 N N . ILE A 1 283 ? 6.088 5.452 10.669 1.00 95.19 283 ILE A N 1
ATOM 2255 C CA . ILE A 1 283 ? 4.752 5.054 10.214 1.00 95.19 283 ILE A CA 1
ATOM 2256 C C . ILE A 1 283 ? 4.744 3.680 9.530 1.00 95.19 283 ILE A C 1
ATOM 2258 O O . ILE A 1 283 ? 3.933 2.848 9.951 1.00 95.19 283 ILE A O 1
ATOM 2262 N N . PRO A 1 284 ? 5.595 3.397 8.521 1.00 96.38 284 PRO A N 1
ATOM 2263 C CA . PRO A 1 284 ? 5.571 2.108 7.850 1.00 96.38 284 PRO A CA 1
ATOM 2264 C C . PRO A 1 284 ? 5.988 0.973 8.787 1.00 96.38 284 PRO A C 1
ATOM 2266 O O . PRO A 1 284 ? 6.957 1.079 9.549 1.00 96.38 284 PRO A O 1
ATOM 2269 N N . ALA A 1 285 ? 5.266 -0.140 8.697 1.00 94.69 285 ALA A N 1
ATOM 2270 C CA . ALA A 1 285 ? 5.615 -1.386 9.375 1.00 94.69 285 ALA A CA 1
ATOM 2271 C C . ALA A 1 285 ? 6.756 -2.119 8.661 1.00 94.69 285 ALA A C 1
ATOM 2273 O O . ALA A 1 285 ? 7.488 -2.881 9.288 1.00 94.69 285 ALA A O 1
ATOM 2274 N N . LEU A 1 286 ? 6.898 -1.889 7.354 1.00 95.38 286 LEU A N 1
ATOM 2275 C CA . LEU A 1 286 ? 7.909 -2.491 6.499 1.00 95.38 286 LEU A CA 1
ATOM 2276 C C . LEU A 1 286 ? 8.545 -1.416 5.618 1.00 95.38 286 LEU A C 1
ATOM 2278 O O . LEU A 1 286 ? 7.823 -0.617 5.027 1.00 95.38 286 LEU A O 1
ATOM 2282 N N . VAL A 1 287 ? 9.875 -1.382 5.531 1.00 96.31 287 VAL A N 1
ATOM 2283 C CA . VAL A 1 287 ? 10.603 -0.420 4.693 1.00 96.31 287 VAL A CA 1
ATOM 2284 C C . VAL A 1 287 ? 11.676 -1.138 3.885 1.00 96.31 287 VAL A C 1
ATOM 2286 O O . VAL A 1 287 ? 12.600 -1.730 4.447 1.00 96.31 287 VAL A O 1
ATOM 2289 N N . LEU A 1 288 ? 11.551 -1.038 2.566 1.00 95.88 288 LEU A N 1
ATOM 2290 C CA . LEU A 1 288 ? 12.515 -1.506 1.581 1.00 95.88 288 LEU A CA 1
ATOM 2291 C C . LEU A 1 288 ? 13.311 -0.323 1.034 1.00 95.88 288 LEU A C 1
ATOM 2293 O O . LEU A 1 288 ? 12.738 0.661 0.561 1.00 95.88 288 LEU A O 1
ATOM 2297 N N . GLN A 1 289 ? 14.633 -0.432 1.079 1.00 95.81 289 GLN A N 1
ATOM 2298 C CA . GLN A 1 289 ? 15.561 0.535 0.505 1.00 95.81 289 GLN A CA 1
ATOM 2299 C C . GLN A 1 289 ? 16.136 -0.006 -0.802 1.00 95.81 289 GLN A C 1
ATOM 2301 O O . GLN A 1 289 ? 16.706 -1.092 -0.813 1.00 95.81 289 GLN A O 1
ATOM 2306 N N . ME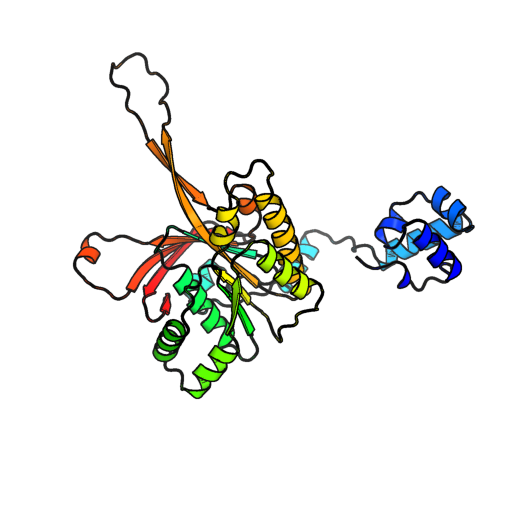T A 1 290 ? 15.979 0.751 -1.888 1.00 96.00 290 MET A N 1
ATOM 2307 C CA . MET A 1 290 ? 16.471 0.438 -3.231 1.00 96.00 290 MET A CA 1
ATOM 2308 C C . MET A 1 290 ? 17.698 1.278 -3.579 1.00 96.00 290 MET A C 1
ATOM 2310 O O . MET A 1 290 ? 17.611 2.507 -3.675 1.00 96.00 290 MET A O 1
ATOM 2314 N N . GLU A 1 291 ? 18.801 0.602 -3.877 1.00 93.94 291 GLU A N 1
ATOM 2315 C CA . GLU A 1 291 ? 20.075 1.192 -4.279 1.00 93.94 291 GLU A CA 1
ATOM 2316 C C . GLU A 1 291 ? 20.496 0.624 -5.632 1.00 93.94 291 GLU A C 1
ATOM 2318 O O . GLU A 1 291 ? 20.665 -0.583 -5.793 1.00 93.94 291 GLU A O 1
ATOM 2323 N N . LYS A 1 292 ? 20.652 1.493 -6.634 1.00 91.06 292 LYS A N 1
ATOM 2324 C CA . LYS A 1 292 ? 21.172 1.074 -7.938 1.00 91.06 292 LYS A CA 1
ATOM 2325 C C . LYS A 1 292 ? 22.640 0.681 -7.768 1.00 91.06 292 LYS A C 1
ATOM 2327 O O . LYS A 1 292 ? 23.425 1.491 -7.282 1.00 91.06 292 LYS A O 1
ATOM 2332 N N . ILE A 1 293 ? 22.996 -0.533 -8.177 1.00 89.31 293 ILE A N 1
ATOM 2333 C CA . ILE A 1 293 ? 24.391 -0.976 -8.188 1.00 89.31 293 ILE A CA 1
ATOM 2334 C C . ILE A 1 293 ? 25.029 -0.379 -9.444 1.00 89.31 293 ILE A C 1
ATOM 2336 O O . ILE A 1 293 ? 24.552 -0.604 -10.556 1.00 89.31 293 ILE A O 1
ATOM 2340 N N . ILE A 1 294 ? 26.055 0.449 -9.256 1.00 80.25 294 ILE A N 1
ATOM 2341 C CA . ILE A 1 294 ? 26.797 1.083 -10.346 1.00 80.25 294 ILE A CA 1
ATOM 2342 C C . ILE A 1 294 ? 28.063 0.258 -10.552 1.00 80.25 294 ILE A C 1
ATOM 2344 O O . ILE A 1 294 ? 28.978 0.341 -9.738 1.00 80.25 294 ILE A O 1
ATOM 2348 N N . ASN A 1 295 ? 28.110 -0.536 -11.621 1.00 70.75 295 ASN A N 1
ATOM 2349 C CA . ASN A 1 295 ? 29.356 -1.148 -12.068 1.00 70.75 295 ASN A CA 1
ATOM 2350 C C . ASN A 1 295 ? 30.012 -0.216 -13.087 1.00 70.75 295 ASN A C 1
ATOM 2352 O O . ASN A 1 295 ? 29.338 0.302 -13.979 1.00 70.75 295 ASN A O 1
ATOM 2356 N N . THR A 1 296 ? 31.322 -0.018 -12.969 1.00 60.03 296 THR A N 1
ATOM 2357 C CA . THR A 1 296 ? 32.122 0.786 -13.907 1.00 60.03 296 THR A CA 1
ATOM 2358 C C . THR A 1 296 ? 32.025 0.274 -15.348 1.00 60.03 296 THR A C 1
ATOM 2360 O O . THR A 1 296 ? 32.041 1.076 -16.275 1.00 60.03 296 THR A O 1
ATOM 2363 N N . ASP A 1 297 ? 31.801 -1.030 -15.529 1.00 57.25 297 ASP A N 1
ATOM 2364 C CA . ASP A 1 297 ? 31.737 -1.695 -16.840 1.00 57.25 297 ASP A CA 1
ATOM 2365 C C . ASP A 1 297 ? 30.358 -1.570 -17.527 1.00 57.25 297 ASP A C 1
ATOM 2367 O O . ASP A 1 297 ? 30.210 -1.830 -18.722 1.00 57.25 297 ASP A O 1
ATOM 2371 N N . ASP A 1 298 ? 29.316 -1.155 -16.795 1.00 53.41 298 ASP A N 1
ATOM 2372 C CA . ASP A 1 298 ? 27.956 -0.993 -17.338 1.00 53.41 298 ASP A CA 1
ATOM 2373 C C . ASP A 1 298 ? 27.753 0.366 -18.045 1.00 53.41 298 ASP A C 1
ATOM 2375 O O . ASP A 1 298 ? 26.689 0.610 -18.611 1.00 53.41 298 ASP A O 1
ATOM 2379 N N . ILE A 1 299 ? 28.760 1.250 -18.053 1.00 53.25 299 ILE A N 1
ATOM 2380 C CA . ILE A 1 299 ? 28.716 2.531 -18.786 1.00 53.25 299 ILE A CA 1
ATOM 2381 C C . ILE A 1 299 ? 28.845 2.300 -20.304 1.00 53.25 299 ILE A C 1
ATOM 2383 O O . ILE A 1 299 ? 28.292 3.064 -21.092 1.00 53.25 299 ILE A O 1
ATOM 2387 N N . GLU A 1 300 ? 29.510 1.218 -20.723 1.00 46.53 300 GLU A N 1
ATOM 2388 C CA . GLU A 1 300 ? 29.773 0.917 -22.139 1.00 46.53 300 GLU A CA 1
ATOM 2389 C C . GLU A 1 300 ? 28.721 0.011 -22.791 1.00 46.53 300 GLU A C 1
ATOM 2391 O O . GLU A 1 300 ? 28.585 -0.017 -24.015 1.00 46.53 300 GLU A O 1
ATOM 2396 N N . THR A 1 301 ? 27.928 -0.715 -21.997 1.00 47.62 301 THR A N 1
ATOM 2397 C CA . THR A 1 301 ? 26.893 -1.610 -22.525 1.00 47.62 301 THR A CA 1
ATOM 2398 C C . THR A 1 301 ? 25.512 -1.026 -22.271 1.00 47.62 301 THR A C 1
ATOM 2400 O O . THR A 1 301 ? 25.071 -0.880 -21.138 1.00 47.62 301 THR A O 1
ATOM 2403 N N . ASN A 1 302 ? 24.797 -0.707 -23.351 1.00 51.56 302 ASN A N 1
ATOM 2404 C CA . ASN A 1 302 ? 23.426 -0.191 -23.344 1.00 51.56 302 ASN A CA 1
ATOM 2405 C C . ASN A 1 302 ? 22.431 -1.298 -22.910 1.00 51.56 302 ASN A C 1
ATOM 2407 O O . ASN A 1 302 ? 21.568 -1.735 -23.673 1.00 51.56 302 ASN A O 1
ATOM 2411 N N . LYS A 1 303 ? 22.612 -1.855 -21.705 1.00 61.22 303 LYS A N 1
ATOM 2412 C CA . LYS A 1 303 ? 21.790 -2.938 -21.163 1.00 61.22 303 LYS A CA 1
ATOM 2413 C C . LYS A 1 303 ? 20.420 -2.378 -20.786 1.00 61.22 303 LYS A C 1
ATOM 2415 O O . LYS A 1 303 ? 20.294 -1.455 -19.989 1.00 61.22 303 LYS A O 1
ATOM 2420 N N . ASN A 1 304 ? 19.366 -3.006 -21.307 1.00 74.38 304 ASN A N 1
ATOM 2421 C CA . ASN A 1 304 ? 17.961 -2.659 -21.040 1.00 74.38 304 ASN A CA 1
ATOM 2422 C C . ASN A 1 304 ? 17.492 -2.934 -19.591 1.00 74.38 304 ASN A C 1
ATOM 2424 O O . ASN A 1 304 ? 16.317 -2.713 -19.271 1.00 74.38 304 ASN A O 1
ATOM 2428 N N . SER A 1 305 ? 18.384 -3.433 -18.732 1.00 85.38 305 SER A N 1
ATOM 2429 C CA . SER A 1 305 ? 18.154 -3.720 -17.318 1.00 85.38 305 SER A CA 1
ATOM 2430 C C . SER A 1 305 ? 19.395 -3.403 -16.493 1.00 85.38 305 SER A C 1
ATOM 2432 O O . SER A 1 305 ? 20.511 -3.607 -16.967 1.00 85.38 305 SER A O 1
ATOM 2434 N N . PHE A 1 306 ? 19.198 -2.981 -15.248 1.00 90.12 306 PHE A N 1
ATOM 2435 C CA . PHE A 1 306 ? 20.272 -2.701 -14.301 1.00 90.12 306 PHE A CA 1
ATOM 2436 C C . PHE A 1 306 ? 20.032 -3.406 -12.956 1.00 90.12 306 PHE A C 1
ATOM 2438 O O . PHE A 1 306 ? 18.878 -3.528 -12.525 1.00 90.12 306 PHE A O 1
ATOM 2445 N N . PRO A 1 307 ? 21.104 -3.852 -12.280 1.00 93.06 307 PRO A N 1
ATOM 2446 C CA . PRO A 1 307 ? 20.998 -4.465 -10.967 1.00 93.06 307 PRO A CA 1
ATOM 2447 C C . PRO A 1 307 ? 20.678 -3.421 -9.889 1.00 93.06 307 PRO A C 1
ATOM 2449 O O . PRO A 1 307 ? 21.236 -2.319 -9.844 1.00 93.06 307 PRO A O 1
ATOM 2452 N N . VAL A 1 308 ? 19.768 -3.780 -8.992 1.00 94.62 308 VAL A N 1
ATOM 2453 C CA . VAL A 1 308 ? 19.332 -2.969 -7.856 1.00 94.62 308 VAL A CA 1
ATOM 2454 C C . VAL A 1 308 ? 19.406 -3.810 -6.599 1.00 94.62 308 VAL A C 1
ATOM 2456 O O . VAL A 1 308 ? 18.773 -4.859 -6.491 1.00 94.62 308 VAL A O 1
ATOM 2459 N N . LYS A 1 309 ? 20.155 -3.318 -5.621 1.00 95.62 309 LYS A N 1
ATOM 2460 C CA . LYS A 1 309 ? 20.187 -3.864 -4.276 1.00 95.62 309 LYS A CA 1
ATOM 2461 C C . LYS A 1 309 ? 18.945 -3.407 -3.517 1.00 95.62 309 LYS A C 1
ATOM 2463 O O . LYS A 1 309 ? 18.652 -2.215 -3.446 1.00 95.62 309 LYS A O 1
ATOM 2468 N N . LEU A 1 310 ? 18.232 -4.359 -2.936 1.00 95.62 310 LEU A N 1
ATOM 2469 C CA . LEU A 1 310 ? 17.107 -4.142 -2.040 1.00 95.62 310 LEU A CA 1
ATOM 2470 C C . LEU A 1 310 ? 17.495 -4.556 -0.627 1.00 95.62 310 LEU A C 1
ATOM 2472 O O . LEU A 1 310 ? 17.851 -5.709 -0.397 1.00 95.62 310 LEU A O 1
ATOM 2476 N N . SER A 1 311 ? 17.374 -3.628 0.316 1.00 94.69 311 SER A N 1
ATOM 2477 C CA . SER A 1 311 ? 17.683 -3.845 1.729 1.00 94.69 311 SER A CA 1
ATOM 2478 C C . SER A 1 311 ? 16.439 -3.658 2.590 1.00 94.69 311 SER A C 1
ATOM 2480 O O . SER A 1 311 ? 15.762 -2.631 2.503 1.00 94.69 311 SER A O 1
ATOM 2482 N N . LEU A 1 312 ? 16.138 -4.633 3.449 1.00 94.19 312 LEU A N 1
ATOM 2483 C CA . LEU A 1 312 ? 15.051 -4.542 4.421 1.00 94.19 312 LEU A CA 1
ATOM 2484 C C . LEU A 1 312 ? 15.531 -3.794 5.671 1.00 94.19 312 LEU A C 1
ATOM 2486 O O . LEU A 1 312 ? 16.152 -4.377 6.562 1.00 94.19 312 LEU A O 1
ATOM 2490 N N . ILE A 1 313 ? 15.240 -2.493 5.738 1.00 92.44 313 ILE A N 1
ATOM 2491 C CA . ILE A 1 313 ? 15.741 -1.609 6.807 1.00 92.44 313 ILE A CA 1
ATOM 2492 C C . ILE A 1 313 ? 14.789 -1.482 7.998 1.00 92.44 313 ILE A C 1
ATOM 2494 O O . ILE A 1 313 ? 15.181 -1.006 9.060 1.00 92.44 313 ILE A O 1
ATOM 2498 N N . ARG A 1 314 ? 13.525 -1.887 7.835 1.00 91.62 314 ARG A N 1
ATOM 2499 C CA . ARG A 1 314 ? 12.535 -1.939 8.917 1.00 91.62 314 ARG A CA 1
ATOM 2500 C C . ARG A 1 314 ? 11.519 -3.028 8.626 1.00 91.62 314 ARG A C 1
ATOM 2502 O O . ARG A 1 314 ? 11.006 -3.116 7.514 1.00 91.62 314 ARG A O 1
ATOM 2509 N N . THR A 1 315 ? 11.205 -3.822 9.638 1.00 89.88 315 THR A N 1
ATOM 2510 C CA . THR A 1 315 ? 10.114 -4.793 9.611 1.00 89.88 315 THR A CA 1
ATOM 2511 C C . THR A 1 315 ? 9.641 -5.052 11.038 1.00 89.88 315 THR A C 1
ATOM 2513 O O . THR A 1 315 ? 10.433 -4.974 11.974 1.00 89.88 315 THR A O 1
ATOM 2516 N N . ASN A 1 316 ? 8.361 -5.376 11.211 1.00 82.94 316 ASN A N 1
ATOM 2517 C CA . ASN A 1 316 ? 7.839 -5.876 12.487 1.00 82.94 316 ASN A CA 1
ATOM 2518 C C . ASN A 1 316 ? 8.203 -7.361 12.733 1.00 82.94 316 ASN A C 1
ATOM 2520 O O . ASN A 1 316 ? 7.823 -7.919 13.759 1.00 82.94 316 ASN A O 1
ATOM 2524 N N . LYS A 1 317 ? 8.898 -8.021 11.792 1.00 75.50 317 LYS A N 1
ATOM 2525 C CA . LYS A 1 317 ? 9.449 -9.382 11.942 1.00 75.50 317 LYS A CA 1
ATOM 2526 C C . LYS A 1 317 ? 10.903 -9.336 12.441 1.00 75.50 317 LYS A C 1
ATOM 2528 O O . LYS A 1 317 ? 11.555 -8.305 12.361 1.00 75.50 317 LYS A O 1
ATOM 2533 N N . MET A 1 318 ? 11.446 -10.476 12.877 1.00 61.72 318 MET A N 1
ATOM 2534 C CA . MET A 1 318 ? 12.845 -10.574 13.339 1.00 61.72 318 MET A CA 1
ATOM 2535 C C . MET A 1 318 ? 13.900 -10.534 12.212 1.00 61.72 318 MET A C 1
ATOM 2537 O O . MET A 1 318 ? 15.090 -10.461 12.495 1.00 61.72 318 MET A O 1
ATOM 2541 N N . ASN A 1 319 ? 13.494 -10.541 10.938 1.00 67.81 319 ASN A N 1
ATOM 2542 C CA . ASN A 1 319 ? 14.391 -10.669 9.778 1.00 67.81 319 ASN A CA 1
ATOM 2543 C C . ASN A 1 319 ? 15.021 -9.333 9.330 1.00 67.81 319 ASN A C 1
ATOM 2545 O O . ASN A 1 319 ? 15.089 -9.042 8.135 1.00 67.81 319 ASN A O 1
ATOM 2549 N N . LEU A 1 320 ? 15.429 -8.475 10.265 1.00 80.25 320 LEU A N 1
ATOM 2550 C CA . LEU A 1 320 ? 16.006 -7.176 9.916 1.00 80.25 320 LEU A CA 1
ATOM 2551 C C . LEU A 1 320 ? 17.371 -7.344 9.225 1.00 80.25 320 LEU A C 1
ATOM 2553 O O . LEU A 1 320 ? 18.152 -8.216 9.594 1.00 80.25 320 LEU A O 1
ATOM 2557 N N . GLY A 1 321 ? 17.672 -6.496 8.238 1.00 78.25 321 GLY A N 1
ATOM 2558 C CA . GLY A 1 321 ? 18.982 -6.472 7.579 1.00 78.25 321 GLY A CA 1
ATOM 2559 C C . GLY A 1 321 ? 19.155 -7.475 6.438 1.00 78.25 321 GLY A C 1
ATOM 2560 O O . GLY A 1 321 ? 20.219 -7.504 5.824 1.00 78.25 321 GLY A O 1
ATOM 2561 N N . GLN A 1 322 ? 18.124 -8.256 6.104 1.00 90.19 322 GLN A N 1
ATOM 2562 C CA . GLN A 1 322 ? 18.136 -9.095 4.906 1.00 90.19 322 GLN A CA 1
ATOM 2563 C C . GLN A 1 322 ? 18.173 -8.247 3.628 1.00 90.19 322 GLN A C 1
ATOM 2565 O O . GLN A 1 322 ? 17.596 -7.156 3.558 1.00 90.19 322 GLN A O 1
ATOM 2570 N N . GLN A 1 323 ? 18.870 -8.757 2.614 1.00 94.00 323 GLN A N 1
ATOM 2571 C CA . GLN A 1 323 ? 19.100 -8.066 1.349 1.00 94.00 323 GLN A CA 1
ATOM 2572 C C . GLN A 1 323 ? 18.910 -9.032 0.181 1.00 94.00 323 GLN A C 1
ATOM 2574 O O . GLN A 1 323 ? 19.171 -10.228 0.303 1.00 94.00 323 GLN A O 1
ATOM 2579 N N . CYS A 1 324 ? 18.478 -8.507 -0.959 1.00 94.62 324 CYS A N 1
ATOM 2580 C CA . CYS A 1 324 ? 18.468 -9.220 -2.232 1.00 94.62 324 CYS A CA 1
ATOM 2581 C C . CYS A 1 324 ? 18.899 -8.281 -3.360 1.00 94.62 324 CYS A C 1
ATOM 2583 O O . CYS A 1 324 ? 18.904 -7.060 -3.199 1.00 94.62 324 CYS A O 1
ATOM 2585 N N . VAL A 1 325 ? 19.274 -8.849 -4.500 1.00 95.50 325 VAL A N 1
ATOM 2586 C CA . VAL A 1 325 ? 19.562 -8.090 -5.719 1.00 95.50 325 VAL A CA 1
ATOM 2587 C C . VAL A 1 325 ? 18.505 -8.456 -6.744 1.00 95.50 325 VAL A C 1
ATOM 2589 O O . VAL A 1 325 ? 18.269 -9.639 -6.978 1.00 95.50 325 VAL A O 1
ATOM 2592 N N . LEU A 1 326 ? 17.874 -7.440 -7.324 1.00 94.50 326 LEU A N 1
ATOM 2593 C CA . LEU A 1 326 ? 16.917 -7.581 -8.414 1.00 94.50 326 LEU A CA 1
ATOM 2594 C C . LEU A 1 326 ? 17.480 -6.962 -9.684 1.00 94.50 326 LEU A C 1
ATOM 2596 O O . LEU A 1 326 ? 18.193 -5.961 -9.632 1.00 94.50 326 LEU A O 1
ATOM 2600 N N . ASN A 1 327 ? 17.089 -7.498 -10.829 1.00 93.06 327 ASN A N 1
ATOM 2601 C CA . ASN A 1 327 ? 17.336 -6.882 -12.121 1.00 93.06 327 ASN A CA 1
ATOM 2602 C C . ASN A 1 327 ? 16.095 -6.105 -12.551 1.00 93.06 327 ASN A C 1
ATOM 2604 O O . ASN A 1 327 ? 15.048 -6.684 -12.841 1.00 93.06 327 ASN A O 1
ATOM 2608 N N . VAL A 1 328 ? 16.219 -4.780 -12.599 1.00 92.69 328 VAL A N 1
ATOM 2609 C CA . VAL A 1 328 ? 15.138 -3.878 -13.002 1.00 92.69 328 VAL A CA 1
ATOM 2610 C C . VAL A 1 328 ? 15.342 -3.472 -14.454 1.00 92.69 328 VAL A C 1
ATOM 2612 O O . VAL A 1 328 ? 16.372 -2.896 -14.797 1.00 92.69 328 VAL A O 1
ATOM 2615 N N . GLY A 1 329 ? 14.359 -3.741 -15.312 1.00 89.44 329 GLY A N 1
ATOM 2616 C CA . GLY A 1 329 ? 14.404 -3.372 -16.725 1.00 89.44 329 GLY A CA 1
ATOM 2617 C C . GLY A 1 329 ? 13.075 -2.855 -17.263 1.00 89.44 329 GLY A C 1
ATOM 2618 O O . GLY A 1 329 ? 12.072 -2.777 -16.559 1.00 89.44 329 GLY A O 1
ATOM 2619 N N . SER A 1 330 ? 13.061 -2.511 -18.551 1.00 84.19 330 SER A N 1
ATOM 2620 C CA . SER A 1 330 ? 11.864 -1.982 -19.233 1.00 84.19 330 SER A CA 1
ATOM 2621 C C . SER A 1 330 ? 10.728 -3.001 -19.421 1.00 84.19 330 SER A C 1
ATOM 2623 O O . SER A 1 330 ? 9.611 -2.616 -19.764 1.00 84.19 330 SER A O 1
ATOM 2625 N N . VAL A 1 331 ? 11.012 -4.289 -19.210 1.00 86.81 331 VAL A N 1
ATOM 2626 C CA . VAL A 1 331 ? 10.082 -5.419 -19.385 1.00 86.81 331 VAL A CA 1
ATOM 2627 C C . VAL A 1 331 ? 9.732 -6.121 -18.068 1.00 86.81 331 VAL A C 1
ATOM 2629 O O . VAL A 1 331 ? 9.134 -7.196 -18.085 1.00 86.81 331 VAL A O 1
ATOM 2632 N N . GLY A 1 332 ? 10.101 -5.524 -16.933 1.00 87.50 332 GLY A N 1
ATOM 2633 C CA . GLY A 1 332 ? 9.744 -5.998 -15.599 1.00 87.50 332 GLY A CA 1
ATOM 2634 C C . GLY A 1 332 ? 10.921 -6.075 -14.636 1.00 87.50 332 GLY A C 1
ATOM 2635 O O . GLY A 1 332 ? 12.013 -5.568 -14.911 1.00 87.50 332 GLY A O 1
ATOM 2636 N N . VAL A 1 333 ? 10.667 -6.704 -13.489 1.00 90.94 333 VAL A N 1
ATOM 2637 C CA . VAL A 1 333 ? 11.646 -6.902 -12.412 1.00 90.94 333 VAL A CA 1
ATOM 2638 C C . VAL A 1 333 ? 11.795 -8.395 -12.134 1.00 90.94 333 VAL A C 1
ATOM 2640 O O . VAL A 1 333 ? 10.786 -9.093 -12.036 1.00 90.94 333 VAL A O 1
ATOM 2643 N N . ARG A 1 334 ? 13.040 -8.871 -12.031 1.00 85.19 334 ARG A N 1
ATOM 2644 C CA . ARG A 1 334 ? 13.386 -10.275 -11.759 1.00 85.19 334 ARG A CA 1
ATOM 2645 C C . ARG A 1 334 ? 14.340 -10.405 -10.586 1.00 85.19 334 ARG A C 1
ATOM 2647 O O . ARG A 1 334 ? 15.208 -9.511 -10.453 1.00 85.19 334 ARG A O 1
#

InterPro domains:
  IPR013632 Rad51-like, C-terminal [PF08423] (82-244)
  IPR020588 DNA recombination and repair protein RecA-like, ATP-binding domain [PS50162] (78-247)
  IPR027417 P-loop containing nucleoside triphosphate hydrolase [G3DSA:3.40.50.300] (73-333)
  IPR027417 P-loop containing nucleoside triphosphate hydrolase [SSF52540] (81-252)
  IPR051988 Homologous Recombination Repair RAD51 Paralog [PTHR46457] (1-331)

Foldseek 3Di:
DDWPVPDPDPLCDPLLQVLCVVVVNTHLVSLLPDDLVVSCVSSVNDSVVSVVVNVVSCVPPPDDDDDPVVVVVVCVVPWDAQALPPVQQCVLVVHHFTFLFEEEEEEAPPLQPVLSVLSSLLSQLLPDFEAEEEEAQPPPDDPVLSVLLVVVVVDDPVSSVSSVVRYHYDYDHELVRLLVVLVCLLVVVDDDGRYAEYEHNAPLNHLVVCPPPPVCVSVVSVVSNLVSVSSNRNVVRHGYYHYWYKDWDWDFDQDPDPPPDPDRPTDIDIDIDTSSDDVVVPGGQWYKYKDFDDDPVVVPDPDQWGKIKIATCHHPDPSHGDIDIWIRGSNHID